Protein AF-A0A3D4YBD1-F1 (afdb_monomer)

Sequence (186 aa):
MKILGLYTHLNSVHVYMCDGENIFCAEKFTFEERSLSTQLPVLLKKIVADHQLNCIALQNGPGAFTSLRVTLAFVQGLCTGWGIPVYVCSHFDLLKTAYHIQNGAIAIQNKAALLPAVTVKDGLLMPPIQLPSKDIDAALIRPNENDTVNLGKVLYEMAVQNQSDWIKALDISPNYCFLPSYKKFK

Mean predicted aligned error: 9.81 Å

Secondary structure (DSSP, 8-state):
--EEEEEEETTEEEEEEE-SS-EEEEEEEE--TT-HHHHHHHHHHHHHTT---SEEEEE--SS-HHHHHHHHHHHHHHHHHHT--EEEE-HHHHHHHHTT--SEEEE---SSSEEEEEEEETTEEPPPEEEEGGG--TTS----TTHHHHHHHHHHHHHHHT--TT-------S------------

Radius of gyration: 16.93 Å; Cα contacts (8 Å, |Δi|>4): 292; chains: 1; bounding box: 48×33×40 Å

pLDDT: mean 72.38, std 18.89, range [21.41, 90.31]

Foldseek 3Di:
DWEWFWEDADQKIWIWIDDLPDTPDIDIDGDDPPCCLVVVVVVCCVVCVPPLHQEYFYECDDHDPVNSVSVVVVRLVVCVVNVHWYWYDYPVLLVCQLVVPQFDKDWDDDPDQWTWMFTHHRSDTDDIDTDGPVVDDPPDDDQDPVSSSSSRVSSVVCVSVVPDPPRPRPPVDPDDDDPDDPDDDD

Structure (mmCIF, N/CA/C/O backbone):
data_AF-A0A3D4YBD1-F1
#
_entry.id   AF-A0A3D4YBD1-F1
#
loop_
_atom_site.group_PDB
_atom_site.id
_atom_site.type_symbol
_atom_site.label_atom_id
_atom_site.label_alt_id
_atom_site.label_comp_id
_atom_site.label_asym_id
_atom_site.label_entity_id
_atom_site.label_seq_id
_atom_site.pdbx_PDB_ins_code
_atom_site.Cartn_x
_atom_site.Cartn_y
_atom_site.Cartn_z
_atom_site.occupancy
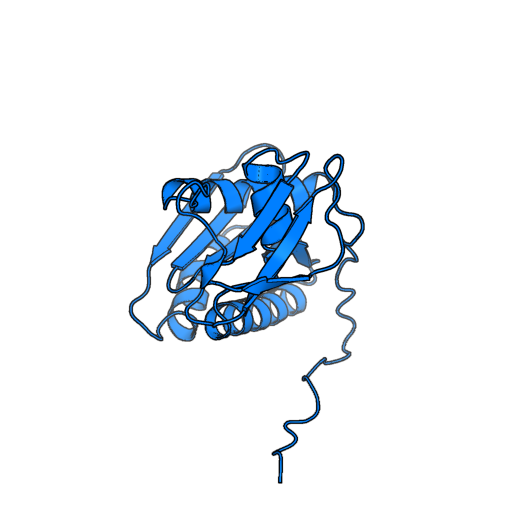_atom_site.B_iso_or_equiv
_atom_site.auth_seq_id
_atom_site.auth_comp_id
_atom_site.auth_asym_id
_atom_site.auth_atom_id
_atom_site.pdbx_PDB_model_num
ATOM 1 N N . MET A 1 1 ? -19.724 2.765 4.741 1.00 77.62 1 MET A N 1
ATOM 2 C CA . MET A 1 1 ? -18.654 1.874 5.248 1.00 77.62 1 MET A CA 1
ATOM 3 C C . MET A 1 1 ? -17.373 2.688 5.345 1.00 77.62 1 MET A C 1
ATOM 5 O O . MET A 1 1 ? -16.892 3.110 4.311 1.00 77.62 1 MET A O 1
ATOM 9 N N . LYS A 1 2 ? -16.825 2.961 6.533 1.00 87.00 2 LYS A N 1
ATOM 10 C CA . LYS A 1 2 ? -15.619 3.789 6.672 1.00 87.00 2 LYS A CA 1
ATOM 11 C C . LYS A 1 2 ? -14.337 2.974 6.529 1.00 87.00 2 LYS A C 1
ATOM 13 O O . LYS A 1 2 ? -14.163 1.992 7.244 1.00 87.00 2 LYS A O 1
ATOM 18 N N . ILE A 1 3 ? -13.429 3.385 5.651 1.00 86.38 3 ILE A N 1
ATOM 19 C CA . ILE A 1 3 ? -12.185 2.650 5.363 1.00 86.38 3 ILE A CA 1
ATOM 20 C C . ILE A 1 3 ? -10.982 3.550 5.602 1.00 86.38 3 ILE A C 1
ATOM 22 O O . ILE A 1 3 ? -11.005 4.712 5.205 1.00 86.38 3 ILE A O 1
ATOM 26 N N . LEU A 1 4 ? -9.929 2.998 6.208 1.00 90.06 4 LEU A N 1
ATOM 27 C CA . LEU A 1 4 ? -8.629 3.651 6.362 1.00 90.06 4 LEU A CA 1
ATOM 28 C C . LEU A 1 4 ? -7.631 3.093 5.341 1.00 90.06 4 LEU A C 1
ATOM 30 O O . LEU A 1 4 ? -7.261 1.927 5.426 1.00 90.06 4 LEU A O 1
ATOM 34 N N . GLY A 1 5 ? -7.163 3.916 4.407 1.00 88.19 5 GLY A N 1
ATOM 35 C CA . GLY A 1 5 ? -6.118 3.560 3.444 1.00 88.19 5 GLY A CA 1
ATOM 36 C C . GLY A 1 5 ? -4.739 4.044 3.889 1.00 88.19 5 GLY A C 1
ATOM 37 O O . GLY A 1 5 ? -4.594 5.207 4.261 1.00 88.19 5 GLY A O 1
ATOM 38 N N . LEU A 1 6 ? -3.723 3.179 3.818 1.00 88.06 6 LEU A N 1
ATOM 39 C CA . LEU A 1 6 ? -2.331 3.491 4.155 1.00 88.06 6 LEU A CA 1
ATOM 40 C C . LEU A 1 6 ? -1.376 3.076 3.037 1.00 88.06 6 LEU A C 1
ATOM 42 O O . LEU A 1 6 ? -1.219 1.897 2.717 1.00 88.06 6 LEU A O 1
ATOM 46 N N . TYR A 1 7 ? -0.656 4.053 2.500 1.00 85.69 7 TYR A N 1
ATOM 47 C CA . TYR A 1 7 ? 0.363 3.840 1.482 1.00 85.69 7 TYR A CA 1
ATOM 48 C C . TYR A 1 7 ? 1.689 4.439 1.950 1.00 85.69 7 TYR A C 1
ATOM 50 O O . TYR A 1 7 ? 1.791 5.639 2.181 1.00 85.69 7 TYR A O 1
ATOM 58 N N . THR A 1 8 ? 2.725 3.613 2.099 1.00 80.88 8 THR A N 1
ATOM 59 C CA . THR A 1 8 ? 4.068 4.085 2.477 1.00 80.88 8 THR A CA 1
ATOM 60 C C . THR A 1 8 ? 5.089 3.912 1.376 1.00 80.88 8 THR A C 1
ATOM 62 O O . THR A 1 8 ? 5.383 2.781 0.991 1.00 80.88 8 THR A O 1
ATOM 65 N N . HIS A 1 9 ? 5.724 4.999 0.959 1.00 75.75 9 HIS A N 1
ATOM 66 C CA . HIS A 1 9 ? 6.789 4.969 -0.034 1.00 75.75 9 HIS A CA 1
ATOM 67 C C . HIS A 1 9 ? 7.991 5.773 0.455 1.00 75.75 9 HIS A C 1
ATOM 69 O O . HIS A 1 9 ? 7.860 6.948 0.797 1.00 75.75 9 HIS A O 1
ATOM 75 N N . LEU A 1 10 ? 9.168 5.140 0.486 1.00 72.94 10 LEU A N 1
ATOM 76 C CA . LEU A 1 10 ? 10.401 5.732 1.016 1.00 72.94 10 LEU A CA 1
ATOM 77 C C . LEU A 1 10 ? 10.179 6.316 2.423 1.00 72.94 10 LEU A C 1
ATOM 79 O O . LEU A 1 10 ? 9.861 5.573 3.354 1.00 72.94 10 LEU A O 1
ATOM 83 N N . ASN A 1 11 ? 10.340 7.627 2.571 1.00 74.50 11 ASN A N 1
ATOM 84 C CA . ASN A 1 11 ? 10.174 8.385 3.803 1.00 74.50 11 ASN A CA 1
ATOM 85 C C . ASN A 1 11 ? 8.794 9.053 3.921 1.00 74.50 11 ASN A C 1
ATOM 87 O O . ASN A 1 11 ? 8.623 9.937 4.752 1.00 74.50 11 ASN A O 1
ATOM 91 N N . SER A 1 12 ? 7.817 8.653 3.111 1.00 78.88 12 SER A N 1
ATOM 92 C CA . SER A 1 12 ? 6.467 9.213 3.142 1.00 78.88 12 SER A CA 1
ATOM 93 C C . SER A 1 12 ? 5.416 8.177 3.529 1.00 78.88 12 SER A C 1
ATOM 95 O O . SER A 1 12 ? 5.521 6.995 3.179 1.00 78.88 12 SER A O 1
ATOM 97 N N . VAL A 1 13 ? 4.389 8.635 4.243 1.00 84.12 13 VAL A N 1
ATOM 98 C CA . VAL A 1 13 ? 3.121 7.926 4.413 1.00 84.12 13 VAL A CA 1
ATOM 99 C C . VAL A 1 13 ? 2.003 8.783 3.854 1.00 84.12 13 VAL A C 1
ATOM 101 O O . VAL A 1 13 ? 1.944 9.990 4.073 1.00 84.12 13 VAL A O 1
ATOM 104 N N . HIS A 1 14 ? 1.111 8.136 3.133 1.00 85.88 14 HIS A N 1
ATOM 105 C CA . HIS A 1 14 ? -0.127 8.709 2.669 1.00 85.88 14 HIS A CA 1
ATOM 106 C C . HIS A 1 14 ? -1.265 7.993 3.388 1.00 85.88 14 HIS A C 1
ATOM 108 O O . HIS A 1 14 ? -1.286 6.759 3.450 1.00 85.88 14 HIS A O 1
ATOM 114 N N . VAL A 1 15 ? -2.182 8.777 3.942 1.00 87.50 15 VAL A N 1
ATOM 115 C CA . VAL A 1 15 ? -3.328 8.303 4.712 1.00 87.50 15 VAL A CA 1
ATOM 116 C C . VAL A 1 15 ? -4.605 8.814 4.073 1.00 87.50 15 VAL A C 1
ATOM 118 O O . VAL A 1 15 ? -4.709 9.997 3.755 1.00 87.50 15 VAL A O 1
ATOM 121 N N . TYR A 1 16 ? -5.579 7.924 3.911 1.00 86.81 16 TYR A N 1
ATOM 122 C CA . TYR A 1 16 ? -6.868 8.241 3.307 1.00 86.81 16 TYR A CA 1
ATOM 123 C C . TYR A 1 16 ? -8.010 7.708 4.157 1.00 86.81 16 TYR A C 1
ATOM 125 O O . TYR A 1 16 ? -7.901 6.624 4.731 1.0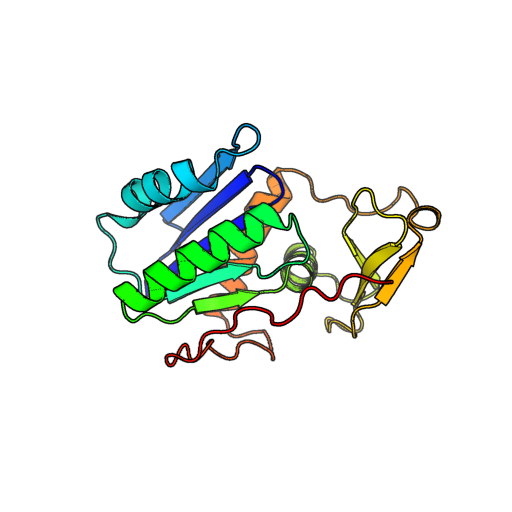0 86.81 16 TYR A O 1
ATOM 133 N N . MET A 1 17 ? -9.124 8.437 4.187 1.00 86.75 17 MET A N 1
ATOM 134 C CA . MET A 1 17 ? -10.392 7.927 4.698 1.00 86.75 17 MET A CA 1
ATOM 135 C C . MET A 1 17 ? -11.546 8.255 3.766 1.00 86.75 17 MET A C 1
ATOM 137 O O . MET A 1 17 ? -11.587 9.304 3.121 1.00 86.75 17 MET A O 1
ATOM 141 N N . CYS A 1 18 ? -12.496 7.335 3.726 1.00 83.38 18 CYS A N 1
ATOM 142 C CA . CYS A 1 18 ? -13.659 7.383 2.855 1.00 83.38 18 CYS A CA 1
ATOM 143 C C . CYS A 1 18 ? -14.810 6.579 3.458 1.00 83.38 18 CYS A C 1
ATOM 145 O O . CYS A 1 18 ? -14.600 5.829 4.413 1.00 83.38 18 CYS A O 1
ATOM 147 N N . ASP A 1 19 ? -16.012 6.734 2.916 1.00 82.06 19 ASP A N 1
ATOM 148 C CA . ASP A 1 19 ? -17.235 6.064 3.376 1.00 82.06 19 ASP A CA 1
ATOM 149 C C . ASP A 1 19 ? -17.800 5.016 2.393 1.00 82.06 19 ASP A C 1
ATOM 151 O O . ASP A 1 19 ? -18.891 4.480 2.627 1.00 82.06 19 ASP A O 1
ATOM 155 N N . GLY A 1 20 ? -17.028 4.661 1.362 1.00 70.25 20 GLY A N 1
ATOM 156 C CA . GLY A 1 20 ? -17.421 3.762 0.272 1.00 70.25 20 GLY A CA 1
ATOM 157 C C . GLY A 1 20 ? -17.756 4.504 -1.024 1.00 70.25 20 GLY A C 1
ATOM 158 O O . GLY A 1 20 ? -17.646 3.924 -2.100 1.00 70.25 20 GLY A O 1
ATOM 159 N N . GLU A 1 21 ? -18.073 5.797 -0.936 1.00 73.06 21 GLU A N 1
ATOM 160 C CA . GLU A 1 21 ? -18.409 6.632 -2.094 1.00 73.06 21 GLU A CA 1
ATOM 161 C C . GLU A 1 21 ? -17.489 7.852 -2.181 1.00 73.06 21 GLU A C 1
ATOM 163 O O . GLU A 1 21 ? -16.964 8.161 -3.250 1.00 73.06 21 GLU A O 1
ATOM 168 N N . ASN A 1 22 ? -17.228 8.505 -1.047 1.00 78.44 22 ASN A N 1
ATOM 169 C CA . ASN A 1 22 ? -16.508 9.770 -0.994 1.00 78.44 22 ASN A CA 1
ATOM 170 C C . ASN A 1 22 ? -15.227 9.652 -0.174 1.00 78.44 22 ASN A C 1
ATOM 172 O O . ASN A 1 22 ? -15.229 9.137 0.944 1.00 78.44 22 ASN A O 1
ATOM 176 N N . ILE A 1 23 ? -14.131 10.193 -0.708 1.00 83.00 23 ILE A N 1
ATOM 177 C CA . ILE A 1 23 ? -12.901 10.423 0.055 1.00 83.00 23 ILE A CA 1
ATOM 178 C C . ILE A 1 23 ? -13.081 11.728 0.823 1.00 83.00 23 ILE A C 1
ATOM 180 O O . ILE A 1 23 ? -13.207 12.789 0.217 1.00 83.00 23 ILE A O 1
ATOM 184 N N . PHE A 1 24 ? -13.080 11.650 2.151 1.00 85.75 24 PHE A N 1
ATOM 185 C CA . PHE A 1 24 ? -13.247 12.817 3.023 1.00 85.75 24 PHE A CA 1
ATOM 186 C C . PHE A 1 24 ? -11.967 13.194 3.781 1.00 85.75 24 PHE A C 1
ATOM 188 O O . PHE A 1 24 ? -11.923 14.234 4.431 1.00 85.75 24 PHE A O 1
ATOM 195 N N . CYS A 1 25 ? -10.911 12.380 3.688 1.00 84.44 25 CYS A N 1
ATOM 196 C CA . CYS A 1 25 ? -9.579 12.714 4.186 1.00 84.44 25 CYS A CA 1
ATOM 197 C C . CYS A 1 25 ? -8.513 12.127 3.255 1.00 84.44 25 CYS A C 1
ATOM 199 O O . CYS A 1 25 ? -8.600 10.957 2.881 1.00 84.44 25 CYS A O 1
ATOM 201 N N . ALA A 1 26 ? -7.519 12.936 2.890 1.00 84.12 26 ALA A N 1
ATOM 202 C CA . ALA A 1 26 ? -6.375 12.546 2.074 1.00 84.12 26 ALA A CA 1
ATOM 203 C C . ALA A 1 26 ? -5.165 13.384 2.497 1.00 84.12 26 ALA A C 1
ATOM 205 O O . ALA A 1 26 ? -5.084 14.568 2.184 1.00 84.12 26 ALA A O 1
ATOM 206 N N . GLU A 1 27 ? -4.241 12.775 3.231 1.00 83.06 27 GLU A N 1
ATOM 207 C CA . GLU A 1 27 ? -3.111 13.467 3.843 1.00 83.06 27 GLU A CA 1
ATOM 208 C C . GLU A 1 27 ? -1.801 12.767 3.471 1.00 83.06 27 GLU A C 1
ATOM 210 O O . GLU A 1 27 ? -1.677 11.543 3.577 1.00 83.06 27 GLU A O 1
ATOM 215 N N . LYS A 1 28 ? -0.803 13.547 3.051 1.00 83.81 28 LYS A N 1
ATOM 216 C CA . LYS A 1 28 ? 0.556 13.070 2.766 1.00 83.81 28 LYS A CA 1
ATOM 217 C C . LYS A 1 28 ? 1.502 13.653 3.798 1.00 83.81 28 LYS A C 1
ATOM 219 O O . LYS A 1 28 ? 1.583 14.866 3.962 1.00 83.81 28 LYS A O 1
ATOM 224 N N . PHE A 1 29 ? 2.284 12.786 4.420 1.00 82.50 29 PHE A N 1
ATOM 225 C CA . PHE A 1 29 ? 3.303 13.179 5.376 1.00 82.50 29 PHE A CA 1
ATOM 226 C C . PHE A 1 29 ? 4.648 12.646 4.924 1.00 82.50 29 PHE A C 1
ATOM 228 O O . PHE A 1 29 ? 4.803 11.451 4.667 1.00 82.50 29 PHE A O 1
ATOM 235 N N . THR A 1 30 ? 5.619 13.545 4.849 1.00 82.00 30 THR A N 1
ATOM 236 C CA . THR A 1 30 ? 7.011 13.217 4.566 1.00 82.00 30 THR A CA 1
ATOM 237 C C . THR A 1 30 ? 7.804 13.366 5.850 1.00 82.00 30 THR A C 1
ATOM 239 O O . THR A 1 30 ? 7.676 14.356 6.566 1.00 82.00 30 THR A O 1
ATOM 242 N N . PHE A 1 31 ? 8.623 12.370 6.139 1.00 75.75 31 PHE A N 1
ATOM 243 C CA . PHE A 1 31 ? 9.413 12.283 7.351 1.00 75.75 31 PHE A CA 1
ATOM 244 C C . PHE A 1 31 ? 10.894 12.474 7.042 1.00 75.75 31 PHE A C 1
ATOM 246 O O . PHE A 1 31 ? 11.396 12.037 6.002 1.00 75.75 31 PHE A O 1
ATOM 253 N N . GLU A 1 32 ? 11.619 13.071 7.983 1.00 73.19 32 GLU A N 1
ATOM 254 C CA . GLU A 1 32 ? 13.074 12.941 8.019 1.00 73.19 32 GLU A CA 1
ATOM 255 C C . GLU A 1 32 ? 13.457 11.476 8.278 1.00 73.19 32 GLU A C 1
ATOM 257 O O . GLU A 1 32 ? 12.666 10.702 8.843 1.00 73.19 32 GLU A O 1
ATOM 262 N N . GLU A 1 33 ? 14.659 11.071 7.850 1.00 62.88 33 GLU A N 1
ATOM 263 C CA . GLU A 1 33 ? 15.102 9.683 7.987 1.00 62.88 33 GLU A CA 1
ATOM 264 C C . GLU A 1 33 ? 14.912 9.178 9.430 1.00 62.88 33 GLU A C 1
ATOM 266 O O . GLU A 1 33 ? 15.424 9.752 10.387 1.00 62.88 33 GLU A O 1
ATOM 271 N N . ARG A 1 34 ? 14.206 8.040 9.558 1.00 62.16 34 ARG A N 1
ATOM 272 C CA . ARG A 1 34 ? 13.971 7.263 10.797 1.00 62.16 34 ARG A CA 1
ATOM 273 C C . ARG A 1 34 ? 12.904 7.771 11.777 1.00 62.16 34 ARG A C 1
ATOM 275 O O . ARG A 1 34 ? 12.902 7.314 12.916 1.00 62.16 34 ARG A O 1
ATOM 282 N N . SER A 1 35 ? 11.951 8.605 11.362 1.00 78.19 35 SER A N 1
ATOM 283 C CA . SER A 1 35 ? 10.862 9.038 12.267 1.00 78.19 35 SER A CA 1
ATOM 284 C C . SER A 1 35 ? 9.489 8.384 12.033 1.00 78.19 35 SER A C 1
ATOM 286 O O . SER A 1 35 ? 8.580 8.584 12.831 1.00 78.19 35 SER A O 1
ATOM 288 N N . LEU A 1 36 ? 9.314 7.524 11.018 1.00 82.62 36 LEU A N 1
ATOM 289 C CA . LEU A 1 36 ? 8.001 6.913 10.735 1.00 82.62 36 LEU A CA 1
ATOM 290 C C . LEU A 1 36 ? 7.407 6.156 11.940 1.00 82.62 36 LEU A C 1
ATOM 292 O O . LEU A 1 36 ? 6.215 6.272 12.201 1.00 82.62 36 LEU A O 1
ATOM 296 N N . SER A 1 37 ? 8.217 5.406 12.693 1.00 84.44 37 SER A N 1
ATOM 297 C CA . SER A 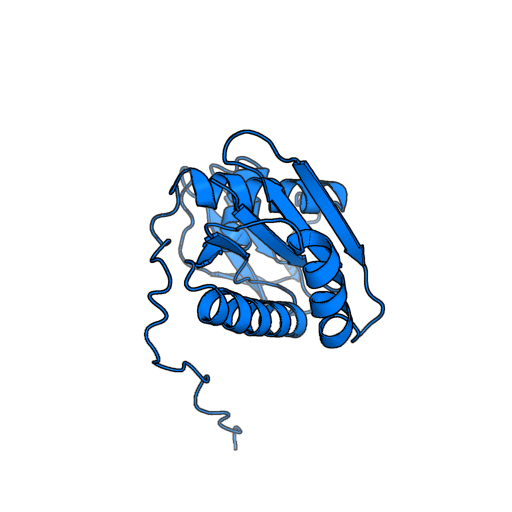1 37 ? 7.740 4.618 13.841 1.00 84.44 37 SER A CA 1
ATOM 298 C C . SER A 1 37 ? 7.213 5.469 14.996 1.00 84.44 37 SER A C 1
ATOM 300 O O . SER A 1 37 ? 6.345 5.009 15.734 1.00 84.44 37 SER A O 1
ATOM 302 N N . THR A 1 38 ? 7.713 6.695 15.157 1.00 85.62 38 THR A N 1
ATOM 303 C CA . THR A 1 38 ? 7.266 7.621 16.206 1.00 85.62 38 THR A CA 1
ATOM 304 C C . THR A 1 38 ? 6.141 8.530 15.724 1.00 85.62 38 THR A C 1
ATOM 306 O O . THR A 1 38 ? 5.265 8.883 16.509 1.00 85.62 38 THR A O 1
ATOM 309 N N . GLN A 1 39 ? 6.126 8.872 14.436 1.00 86.88 39 GLN A N 1
ATOM 310 C CA . GLN A 1 39 ? 5.173 9.819 13.860 1.00 86.88 39 GLN A CA 1
ATOM 311 C C . GLN A 1 39 ? 3.865 9.162 13.405 1.00 86.88 39 GLN A C 1
ATOM 313 O O . GLN A 1 39 ? 2.794 9.740 13.593 1.00 86.88 39 GLN A O 1
ATOM 318 N N . LEU A 1 40 ? 3.920 7.944 12.850 1.00 87.38 40 LEU A N 1
ATOM 319 C CA . LEU A 1 40 ? 2.738 7.234 12.348 1.00 87.38 40 LEU A CA 1
ATOM 320 C C . LEU A 1 40 ? 1.640 7.063 13.418 1.00 87.38 40 LEU A C 1
ATOM 322 O O . LEU A 1 40 ? 0.482 7.346 13.103 1.00 87.38 40 LEU A O 1
ATOM 326 N N . PRO A 1 41 ? 1.948 6.688 14.679 1.00 88.31 41 PRO A N 1
ATOM 327 C CA . PRO A 1 41 ? 0.924 6.578 15.716 1.00 88.31 41 PRO A CA 1
ATOM 328 C C . PRO A 1 41 ? 0.257 7.915 16.060 1.00 88.31 41 PRO A C 1
ATOM 330 O O . PRO A 1 41 ? -0.957 7.963 16.244 1.00 88.31 41 PRO A O 1
ATOM 333 N N . VAL A 1 42 ? 1.033 9.003 16.137 1.00 88.00 42 VAL A N 1
ATOM 334 C CA . VAL A 1 42 ? 0.531 10.348 16.478 1.00 88.00 42 VAL A CA 1
ATOM 335 C C . VAL A 1 42 ? -0.413 10.855 15.392 1.00 88.00 42 VAL A C 1
ATOM 337 O O . VAL A 1 42 ? -1.511 11.336 15.672 1.00 88.00 42 VAL A O 1
ATOM 340 N N . LEU A 1 43 ? 0.012 10.691 14.146 1.00 87.69 43 LEU A N 1
ATOM 341 C CA . LEU A 1 43 ? -0.727 11.056 12.951 1.00 87.69 43 LEU A CA 1
ATOM 342 C C . LEU A 1 43 ? -2.033 10.279 12.847 1.00 87.69 43 LEU A C 1
ATOM 344 O O . LEU A 1 43 ? -3.095 10.883 12.709 1.00 87.69 43 LEU A O 1
ATOM 348 N N . LEU A 1 44 ? -1.980 8.951 12.976 1.00 89.12 44 LEU A N 1
ATOM 349 C CA . LEU A 1 44 ? -3.188 8.144 12.876 1.00 89.12 44 LEU A CA 1
ATOM 350 C C . LEU A 1 44 ? -4.137 8.406 14.030 1.00 89.12 44 LEU A C 1
ATOM 352 O O . LEU A 1 44 ? -5.326 8.537 13.779 1.00 89.12 44 LEU A O 1
ATOM 356 N N . LYS A 1 45 ? -3.638 8.622 15.251 1.00 88.81 45 LYS A N 1
ATOM 357 C CA . LYS A 1 45 ? -4.484 9.044 16.371 1.00 88.81 45 LYS A CA 1
ATOM 358 C C . LYS A 1 45 ? -5.249 10.334 16.061 1.00 88.81 45 LYS A C 1
ATOM 360 O O . LYS A 1 45 ? -6.423 10.409 16.392 1.00 88.81 45 LYS A O 1
ATOM 365 N N . LYS A 1 46 ? -4.612 11.325 15.424 1.00 87.38 46 LYS A N 1
ATOM 366 C CA . LYS A 1 46 ? -5.267 12.586 15.035 1.00 87.38 46 LYS A CA 1
ATOM 367 C C . LYS A 1 46 ? -6.327 12.376 13.951 1.00 87.38 46 LYS A C 1
ATOM 369 O O . LYS A 1 46 ? -7.380 12.994 14.014 1.00 87.38 46 LYS A O 1
ATOM 374 N N . ILE A 1 47 ? -6.037 11.531 12.965 1.00 86.94 47 ILE A N 1
ATOM 375 C CA . ILE A 1 47 ? -6.905 11.324 11.801 1.00 86.94 47 ILE A CA 1
ATOM 376 C C . ILE A 1 47 ? -8.115 10.446 12.150 1.00 86.94 47 ILE A C 1
ATOM 378 O O . ILE A 1 47 ? -9.220 10.728 11.706 1.00 86.94 47 ILE A O 1
ATOM 382 N N . VAL A 1 48 ? -7.933 9.397 12.956 1.00 87.50 48 VAL A N 1
ATOM 383 C CA . VAL A 1 48 ? -8.977 8.382 13.198 1.00 87.50 48 VAL A CA 1
ATOM 384 C C . VAL A 1 48 ? -9.842 8.646 14.434 1.00 87.50 48 VAL A C 1
ATOM 386 O O . VAL A 1 48 ? -10.787 7.894 14.654 1.00 87.50 48 VAL A O 1
ATOM 389 N N . ALA A 1 49 ? -9.529 9.667 15.245 1.00 79.75 49 ALA A N 1
ATOM 390 C CA . ALA A 1 49 ? -10.091 9.861 16.592 1.00 79.75 49 ALA A CA 1
ATOM 391 C C . ALA A 1 49 ? -11.626 9.767 16.655 1.00 79.75 49 ALA A C 1
ATOM 393 O O . ALA A 1 49 ? -12.161 9.152 17.573 1.00 79.75 49 ALA A O 1
ATOM 394 N N . ASP A 1 50 ? -12.309 10.312 15.647 1.00 81.75 50 ASP A N 1
ATOM 395 C CA . ASP A 1 50 ? -13.768 10.450 15.620 1.00 81.75 50 ASP A CA 1
ATOM 396 C C . ASP A 1 50 ? -14.431 9.519 14.588 1.00 81.75 50 ASP A C 1
ATOM 398 O O . ASP A 1 50 ? -15.538 9.766 14.089 1.00 81.75 50 ASP A O 1
ATOM 402 N N . HIS A 1 51 ? -13.740 8.447 14.191 1.00 85.38 51 HIS A N 1
ATOM 403 C CA . HIS A 1 51 ? -14.183 7.576 13.109 1.00 85.38 51 HIS A CA 1
ATOM 404 C C . HIS A 1 51 ? -14.205 6.102 13.507 1.00 85.38 51 HIS A C 1
ATOM 406 O O . HIS A 1 51 ? -13.180 5.476 13.755 1.00 85.38 51 HIS A O 1
ATOM 412 N N . GLN A 1 52 ? -15.402 5.516 13.471 1.00 89.00 52 GLN A N 1
ATOM 413 C CA . GLN A 1 52 ? -15.577 4.070 13.535 1.00 89.00 52 GLN A CA 1
ATOM 414 C C . GLN A 1 52 ? -15.259 3.461 12.166 1.00 89.00 52 GLN A C 1
ATOM 416 O O . GLN A 1 52 ? -16.053 3.572 11.231 1.00 89.00 52 GLN A O 1
ATOM 421 N N . LEU A 1 53 ? -14.075 2.867 12.045 1.00 90.19 53 LEU A N 1
ATOM 422 C CA . LEU A 1 53 ? -13.597 2.230 10.821 1.00 90.19 53 LEU A CA 1
ATOM 423 C C . LEU A 1 53 ? -14.166 0.812 10.688 1.00 90.19 53 LEU A C 1
ATOM 425 O O . LEU A 1 53 ? -14.379 0.119 11.677 1.00 90.19 53 LEU A O 1
ATOM 429 N N . ASN A 1 54 ? -14.401 0.380 9.453 1.00 88.06 54 ASN A N 1
ATOM 430 C CA . ASN A 1 54 ? -14.873 -0.957 9.105 1.00 88.06 54 ASN A CA 1
ATOM 431 C C . ASN A 1 54 ? -13.751 -1.854 8.582 1.00 88.06 54 ASN A C 1
ATOM 433 O O . ASN A 1 54 ? -13.860 -3.067 8.706 1.00 88.06 54 ASN A O 1
ATOM 437 N N . CYS A 1 55 ? -12.703 -1.286 7.982 1.00 85.88 55 CYS A N 1
ATOM 438 C CA . CYS A 1 55 ? -11.534 -2.024 7.510 1.00 85.88 55 CYS A CA 1
ATOM 439 C C . CYS A 1 55 ? -10.330 -1.099 7.286 1.00 85.88 55 CYS A C 1
ATOM 441 O O . CYS A 1 55 ? -10.455 0.132 7.274 1.00 85.88 55 CYS A O 1
ATOM 443 N N . ILE A 1 56 ? -9.161 -1.710 7.097 1.00 87.88 56 ILE A N 1
ATOM 444 C CA . ILE A 1 56 ? -7.913 -1.028 6.737 1.00 87.88 56 ILE A CA 1
ATOM 445 C C . ILE A 1 56 ? -7.444 -1.553 5.378 1.00 87.88 56 ILE A C 1
ATOM 447 O O . ILE A 1 56 ? -7.413 -2.760 5.175 1.00 87.88 56 ILE A O 1
ATOM 451 N N . ALA A 1 57 ? -7.045 -0.671 4.467 1.00 86.50 57 ALA A N 1
ATOM 452 C CA . ALA A 1 57 ? -6.408 -1.009 3.199 1.00 86.50 57 ALA A CA 1
ATOM 453 C C . ALA A 1 57 ? -4.925 -0.604 3.240 1.00 86.50 57 ALA A C 1
ATOM 455 O O . ALA A 1 57 ? -4.605 0.522 3.620 1.00 86.50 57 ALA A O 1
ATOM 456 N N . LEU A 1 58 ? -4.006 -1.497 2.868 1.00 86.50 58 LEU A N 1
ATOM 457 C CA . LEU A 1 58 ? -2.560 -1.251 2.932 1.00 86.50 58 LEU A CA 1
ATOM 458 C C . LEU A 1 58 ? -1.803 -1.889 1.761 1.00 86.50 58 LEU A C 1
ATOM 460 O O . LEU A 1 58 ? -2.119 -2.992 1.336 1.00 86.50 58 LEU A O 1
ATOM 464 N N . GLN A 1 59 ? -0.732 -1.248 1.286 1.00 84.06 59 GLN A N 1
ATOM 465 C CA . GLN A 1 59 ? 0.205 -1.919 0.380 1.00 84.06 59 GLN A CA 1
ATOM 466 C C . GLN A 1 59 ? 1.224 -2.826 1.098 1.00 84.06 59 GLN A C 1
ATOM 468 O O . GLN A 1 59 ? 1.838 -2.415 2.082 1.00 84.06 59 GLN A O 1
ATOM 473 N N . ASN A 1 60 ? 1.483 -4.029 0.573 1.00 83.50 60 ASN A N 1
ATOM 474 C CA . ASN A 1 60 ? 2.455 -4.989 1.126 1.00 83.50 60 ASN A CA 1
ATOM 475 C C . ASN A 1 60 ? 3.809 -5.034 0.379 1.00 83.50 60 ASN A C 1
ATOM 477 O O . ASN A 1 60 ? 4.673 -5.849 0.707 1.00 83.50 60 ASN A O 1
ATOM 481 N N . GLY A 1 61 ? 4.025 -4.121 -0.573 1.00 80.56 61 GLY A N 1
ATOM 482 C CA . GLY A 1 61 ? 5.270 -3.973 -1.332 1.00 80.56 61 GLY A CA 1
ATOM 483 C C . GLY A 1 61 ? 5.211 -4.561 -2.749 1.00 80.56 61 GLY A C 1
ATOM 484 O O . GLY A 1 61 ? 4.140 -4.957 -3.204 1.00 80.56 61 GLY A O 1
ATOM 485 N N . PRO A 1 62 ? 6.342 -4.602 -3.480 1.00 76.69 62 PRO A N 1
ATOM 486 C CA . PRO A 1 62 ? 7.692 -4.203 -3.057 1.00 76.69 62 PRO A CA 1
ATOM 487 C C . PRO A 1 62 ? 7.838 -2.699 -2.766 1.00 76.69 62 PRO A C 1
ATOM 489 O O . PRO A 1 62 ? 7.089 -1.881 -3.284 1.00 76.69 62 PRO A O 1
ATOM 492 N N . GLY A 1 63 ? 8.799 -2.326 -1.916 1.00 77.19 63 GLY A N 1
ATOM 493 C CA . GLY A 1 63 ? 9.015 -0.936 -1.500 1.00 77.19 63 GLY A CA 1
ATOM 494 C C . GLY A 1 63 ? 10.079 -0.794 -0.408 1.00 77.19 63 GLY A C 1
ATOM 495 O O . GLY A 1 63 ? 10.877 -1.704 -0.175 1.00 77.19 63 GLY A O 1
ATOM 496 N N . ALA A 1 64 ? 10.097 0.355 0.275 1.00 76.94 64 ALA A N 1
ATOM 497 C CA . ALA A 1 64 ? 11.062 0.630 1.339 1.00 76.94 64 ALA A CA 1
ATOM 498 C C . ALA A 1 64 ? 10.868 -0.332 2.525 1.00 76.94 64 ALA A C 1
ATOM 500 O O . ALA A 1 64 ? 9.864 -0.275 3.234 1.00 76.94 64 ALA A O 1
ATOM 501 N N . PHE A 1 65 ? 11.853 -1.207 2.741 1.00 79.50 65 PHE A N 1
ATOM 502 C CA . PHE A 1 65 ? 11.765 -2.342 3.664 1.00 79.50 65 PHE A CA 1
ATOM 503 C C . PHE A 1 65 ? 11.392 -1.952 5.098 1.00 79.50 65 PHE A C 1
ATOM 505 O O . PHE A 1 65 ? 10.511 -2.562 5.702 1.00 79.50 65 PHE A O 1
ATOM 512 N N . THR A 1 66 ? 12.041 -0.918 5.637 1.00 82.44 66 THR A N 1
ATOM 513 C CA . THR A 1 66 ? 11.770 -0.435 6.996 1.00 82.44 66 THR A CA 1
ATOM 514 C C . THR A 1 66 ? 10.360 0.136 7.105 1.00 82.44 66 THR A C 1
ATOM 516 O O . THR A 1 66 ? 9.633 -0.221 8.028 1.00 82.44 66 THR A O 1
ATOM 519 N N . SER A 1 67 ? 9.947 0.970 6.146 1.00 82.44 67 SER A N 1
ATOM 520 C CA . SER A 1 67 ? 8.642 1.635 6.172 1.00 82.44 67 SER A CA 1
ATOM 521 C C . SER A 1 67 ? 7.490 0.639 6.064 1.00 82.44 67 SER A C 1
ATOM 523 O O . SER A 1 67 ? 6.551 0.709 6.851 1.00 82.44 67 SER A O 1
ATOM 525 N N . LEU A 1 68 ? 7.608 -0.352 5.172 1.00 83.75 68 LEU A N 1
ATOM 526 C CA . LEU A 1 68 ? 6.623 -1.428 5.046 1.00 83.75 68 LEU A CA 1
ATOM 527 C C . LEU A 1 68 ? 6.472 -2.213 6.353 1.00 83.75 68 LEU A C 1
ATOM 529 O O . LEU A 1 68 ? 5.354 -2.460 6.788 1.00 83.75 68 LEU A O 1
ATOM 533 N N . ARG A 1 69 ? 7.583 -2.567 7.013 1.00 85.38 69 ARG A N 1
ATOM 534 C CA . ARG A 1 69 ? 7.545 -3.304 8.286 1.00 85.38 69 ARG A CA 1
ATOM 535 C C . ARG A 1 69 ? 6.901 -2.506 9.410 1.00 85.38 69 ARG A C 1
ATOM 537 O O . ARG A 1 69 ? 6.093 -3.061 10.146 1.00 85.38 69 ARG A O 1
ATOM 544 N N . VAL A 1 70 ? 7.259 -1.229 9.540 1.00 87.38 70 VAL A N 1
ATOM 545 C CA . VAL A 1 70 ? 6.686 -0.345 10.563 1.00 87.38 70 VAL A CA 1
ATOM 546 C C . VAL A 1 70 ? 5.177 -0.224 10.368 1.00 87.38 70 VAL A C 1
ATOM 548 O O . VAL A 1 70 ? 4.426 -0.434 11.318 1.00 87.38 70 VAL A O 1
ATOM 551 N N . THR A 1 71 ? 4.721 0.043 9.144 1.00 87.75 71 THR A N 1
ATOM 552 C CA . THR A 1 71 ? 3.291 0.218 8.871 1.00 87.75 71 THR A CA 1
ATOM 553 C C . THR A 1 71 ? 2.515 -1.088 8.996 1.00 87.75 71 THR A C 1
ATOM 555 O O . THR A 1 71 ? 1.452 -1.084 9.605 1.00 87.75 71 THR A O 1
ATOM 558 N N . LEU A 1 72 ? 3.045 -2.214 8.507 1.00 88.50 72 LEU A N 1
ATOM 559 C CA . LEU A 1 72 ? 2.414 -3.529 8.678 1.00 88.50 72 LEU A CA 1
ATOM 560 C C . LEU A 1 72 ? 2.250 -3.894 10.156 1.00 88.50 72 LEU A C 1
ATOM 562 O O . LEU A 1 72 ? 1.161 -4.283 10.566 1.00 88.50 72 LEU A O 1
ATOM 566 N N . ALA A 1 73 ? 3.303 -3.728 10.964 1.00 89.44 73 ALA A N 1
ATOM 567 C CA . ALA A 1 73 ? 3.242 -4.007 12.397 1.00 89.44 73 ALA A CA 1
ATOM 568 C C . ALA A 1 73 ? 2.232 -3.095 13.112 1.00 89.44 73 ALA A C 1
ATOM 570 O O . ALA A 1 73 ? 1.484 -3.549 13.977 1.00 89.44 73 ALA A O 1
ATOM 571 N N . PHE A 1 74 ? 2.177 -1.818 12.726 1.00 90.25 74 PHE A N 1
ATOM 572 C CA . PHE A 1 74 ? 1.217 -0.873 13.284 1.00 90.25 74 PHE A CA 1
ATOM 573 C C . PHE A 1 74 ? -0.230 -1.234 12.919 1.00 90.25 74 PHE A C 1
ATOM 575 O O . PHE A 1 74 ? -1.089 -1.301 13.796 1.00 90.25 74 PHE A O 1
ATOM 582 N N . VAL A 1 75 ? -0.491 -1.533 11.642 1.00 90.31 75 VAL A N 1
ATOM 583 C CA . VAL A 1 75 ? -1.810 -1.961 11.150 1.00 90.31 75 VAL A CA 1
ATOM 584 C C . VAL A 1 75 ? -2.253 -3.257 11.806 1.00 90.31 75 VAL A C 1
ATOM 586 O O . VAL A 1 75 ? -3.410 -3.349 12.197 1.00 90.31 75 VAL A O 1
ATOM 589 N N . GLN A 1 76 ? -1.342 -4.214 11.992 1.00 88.88 76 GLN A N 1
ATOM 590 C CA . GLN A 1 76 ? -1.632 -5.447 12.716 1.00 88.88 76 GLN A CA 1
ATOM 591 C C . GLN A 1 76 ? -2.111 -5.159 14.147 1.00 88.88 76 GLN A C 1
ATOM 593 O O . GLN A 1 76 ? -3.083 -5.757 14.608 1.00 88.88 76 GLN A O 1
ATOM 598 N N . GLY A 1 77 ? -1.468 -4.221 14.848 1.00 89.06 77 GLY A N 1
ATOM 599 C CA . GLY A 1 77 ? -1.922 -3.781 16.167 1.00 89.06 77 GLY A CA 1
ATOM 600 C C . GLY A 1 77 ? -3.317 -3.151 16.124 1.00 89.06 77 GLY A C 1
ATOM 601 O O . GLY A 1 77 ? -4.182 -3.526 16.915 1.00 89.06 77 GLY A O 1
ATOM 602 N N . LEU A 1 78 ? -3.556 -2.242 15.173 1.00 89.50 78 LEU A N 1
ATOM 603 C CA . LEU A 1 78 ? -4.846 -1.563 15.009 1.00 89.50 78 LEU A CA 1
ATOM 604 C C . LEU A 1 78 ? -5.988 -2.531 14.694 1.00 89.50 78 LEU A C 1
ATOM 606 O O . LEU A 1 78 ? -7.019 -2.498 15.358 1.00 89.50 78 LEU A O 1
ATOM 610 N N . CYS A 1 79 ? -5.815 -3.399 13.699 1.00 87.88 79 CYS A N 1
ATOM 611 C CA . CYS A 1 79 ? -6.867 -4.311 13.268 1.00 87.88 79 CYS A CA 1
ATOM 612 C C . CYS A 1 79 ? -7.207 -5.337 14.353 1.00 87.88 79 CYS A C 1
ATOM 614 O O . CYS A 1 79 ? -8.379 -5.642 14.553 1.00 87.88 79 CYS A O 1
ATOM 616 N N . THR A 1 80 ? -6.202 -5.799 15.107 1.00 86.44 80 THR A N 1
ATOM 617 C CA . THR A 1 80 ? -6.402 -6.674 16.271 1.00 86.44 80 THR A CA 1
ATOM 618 C C . THR A 1 80 ? -7.180 -5.947 17.364 1.00 86.44 80 THR A C 1
ATOM 620 O O . THR A 1 80 ? -8.140 -6.491 17.898 1.00 86.44 80 THR A O 1
ATOM 623 N N . GLY A 1 81 ? -6.797 -4.705 17.683 1.00 89.44 81 GLY A N 1
ATOM 624 C CA . GLY A 1 81 ? -7.458 -3.911 18.719 1.00 89.44 81 GLY A CA 1
ATOM 625 C C . GLY A 1 81 ? -8.888 -3.493 18.366 1.00 89.44 81 GLY A C 1
ATOM 626 O O . GLY A 1 81 ? -9.731 -3.399 19.253 1.00 89.44 81 GLY A O 1
ATOM 627 N N . TRP A 1 82 ? -9.173 -3.253 17.086 1.00 89.25 82 TRP A N 1
ATOM 628 C CA . TRP A 1 82 ? -10.494 -2.834 16.608 1.00 89.25 82 TRP A CA 1
ATOM 629 C C . TRP A 1 82 ? -11.385 -3.983 16.130 1.00 89.25 82 TRP A C 1
ATOM 631 O O . TRP A 1 82 ? -12.576 -3.768 15.928 1.00 89.25 82 TRP A O 1
ATOM 641 N N . GLY A 1 83 ? -10.839 -5.186 15.941 1.00 87.44 83 GLY A N 1
ATOM 642 C CA . GLY A 1 83 ? -11.585 -6.326 15.408 1.00 87.44 83 GLY A CA 1
ATOM 643 C C . GLY A 1 83 ? -12.068 -6.112 13.971 1.00 87.44 83 GLY A C 1
ATOM 644 O O . GLY A 1 83 ? -13.168 -6.540 13.628 1.00 87.44 83 GLY A O 1
ATOM 645 N N . ILE A 1 84 ? -11.277 -5.422 13.140 1.00 85.25 84 ILE A N 1
ATOM 646 C CA . ILE A 1 84 ? -11.634 -5.102 11.749 1.00 85.25 84 ILE A CA 1
ATOM 647 C C . ILE A 1 84 ? -10.674 -5.758 10.751 1.00 85.25 84 ILE A C 1
ATOM 649 O O . ILE A 1 84 ? -9.491 -5.901 11.056 1.00 85.25 84 ILE A O 1
ATOM 653 N N . PRO A 1 85 ? -11.136 -6.143 9.550 1.00 85.88 85 PRO A N 1
ATOM 654 C CA . PRO A 1 85 ? -10.286 -6.770 8.545 1.00 85.88 85 PRO A CA 1
ATOM 655 C C . PRO A 1 85 ? -9.252 -5.808 7.948 1.00 85.88 85 PRO A C 1
ATOM 657 O O . PRO A 1 85 ? -9.450 -4.589 7.879 1.00 85.88 85 PRO A O 1
ATOM 660 N N . VAL A 1 86 ? -8.164 -6.400 7.448 1.00 83.81 86 VAL A N 1
ATOM 661 C CA . VAL A 1 86 ? -7.133 -5.720 6.658 1.00 83.81 86 VAL A CA 1
ATOM 662 C C . VAL A 1 86 ? -7.132 -6.276 5.241 1.00 83.81 86 VAL A C 1
ATOM 664 O O . VAL A 1 86 ? -7.000 -7.483 5.031 1.00 83.81 86 VAL A O 1
ATOM 667 N N . TYR A 1 87 ? -7.227 -5.370 4.279 1.00 83.31 87 TYR A N 1
ATOM 668 C CA . TYR A 1 87 ? -7.093 -5.624 2.858 1.00 83.31 87 TYR A CA 1
ATOM 669 C C . TYR A 1 87 ? -5.715 -5.172 2.402 1.00 83.31 87 TYR A C 1
ATOM 671 O O . TYR A 1 87 ? -5.282 -4.053 2.682 1.00 83.31 87 TYR A O 1
ATOM 679 N N . VAL A 1 88 ? -5.006 -6.061 1.720 1.00 80.56 88 VAL A N 1
ATOM 680 C CA . VAL A 1 88 ? -3.654 -5.795 1.239 1.00 80.56 88 VAL A CA 1
ATOM 681 C C . VAL A 1 88 ? -3.646 -5.695 -0.280 1.00 80.56 88 VAL A C 1
ATOM 683 O O . VAL A 1 88 ? -4.340 -6.463 -0.939 1.00 80.56 88 VAL A O 1
ATOM 686 N N . CYS A 1 89 ? -2.868 -4.753 -0.821 1.00 77.81 89 CYS A N 1
ATOM 687 C CA . CYS A 1 89 ? -2.578 -4.639 -2.250 1.00 77.81 89 CYS A CA 1
ATOM 688 C C . CYS A 1 89 ? -1.044 -4.678 -2.517 1.00 77.81 89 CYS A C 1
ATOM 690 O O . CYS A 1 89 ? -0.247 -4.327 -1.646 1.00 77.81 89 CYS A O 1
ATOM 692 N N . SER A 1 90 ? -0.592 -5.130 -3.684 1.00 83.81 90 SER A N 1
ATOM 693 C CA . SER A 1 90 ? 0.814 -5.168 -4.047 1.00 83.81 90 SER A CA 1
ATOM 694 C C . SER A 1 90 ? 1.106 -3.839 -4.710 1.00 83.81 90 SER A C 1
ATOM 696 O O . SER A 1 90 ? 0.244 -3.244 -5.360 1.00 83.81 90 SER A O 1
ATOM 698 N N . HIS A 1 91 ? 2.323 -3.346 -4.549 1.00 80.75 91 HIS A N 1
ATOM 699 C CA . HIS A 1 91 ? 2.726 -2.096 -5.171 1.00 80.75 91 HIS A CA 1
ATOM 700 C C . HIS A 1 91 ? 2.628 -2.184 -6.705 1.00 80.75 91 HIS A C 1
ATOM 702 O O . HIS A 1 91 ? 2.301 -1.206 -7.370 1.00 80.75 91 HIS A O 1
ATOM 708 N N . PHE A 1 92 ? 2.817 -3.379 -7.272 1.00 82.88 92 PHE A N 1
ATOM 709 C CA . PHE A 1 92 ? 2.609 -3.621 -8.695 1.00 82.88 92 PHE A CA 1
ATOM 710 C C . PHE A 1 92 ? 1.148 -3.539 -9.119 1.00 82.88 92 PHE A C 1
ATOM 712 O O . PHE A 1 92 ? 0.874 -2.948 -10.159 1.00 82.88 92 PHE A O 1
ATOM 719 N N . ASP A 1 93 ? 0.217 -4.091 -8.337 1.00 82.19 93 ASP A N 1
ATOM 720 C CA . ASP A 1 93 ? -1.206 -3.969 -8.655 1.00 82.19 93 ASP A CA 1
ATOM 721 C C . ASP A 1 93 ? -1.647 -2.508 -8.612 1.00 82.19 93 ASP A C 1
ATOM 723 O O . ASP A 1 93 ? -2.389 -2.070 -9.487 1.00 82.19 93 ASP A O 1
ATOM 727 N N . LEU A 1 94 ? -1.130 -1.736 -7.650 1.00 78.19 94 LEU A N 1
ATOM 728 C CA . LEU A 1 94 ? -1.390 -0.300 -7.589 1.00 78.19 94 LEU A CA 1
ATOM 729 C C . LEU A 1 94 ? -0.927 0.414 -8.844 1.00 78.19 94 LEU A C 1
ATOM 731 O O . LEU A 1 94 ? -1.700 1.158 -9.434 1.00 78.19 94 LEU A O 1
ATOM 735 N N . LEU A 1 95 ? 0.319 0.187 -9.262 1.00 78.88 95 LEU A N 1
ATOM 736 C CA . LEU A 1 95 ? 0.862 0.813 -10.465 1.00 78.88 95 LEU A CA 1
ATOM 737 C C . LEU A 1 95 ? 0.095 0.367 -11.711 1.00 78.88 95 LEU A C 1
ATOM 739 O O . LEU A 1 95 ? -0.278 1.195 -12.534 1.00 78.88 95 LEU A O 1
ATOM 743 N N . LYS A 1 96 ? -0.201 -0.928 -11.833 1.00 82.94 96 LYS A N 1
ATOM 744 C CA . LYS A 1 96 ? -0.992 -1.459 -12.941 1.00 82.94 96 LYS A CA 1
ATOM 745 C C . LYS A 1 96 ? -2.340 -0.749 -13.043 1.00 82.94 96 LYS A C 1
ATOM 747 O O . LYS A 1 96 ? -2.701 -0.296 -14.124 1.00 82.94 96 LYS A O 1
ATOM 752 N N . THR A 1 97 ? -3.061 -0.640 -11.930 1.00 80.38 97 THR A N 1
ATOM 753 C CA . THR A 1 97 ? -4.398 -0.043 -11.896 1.00 80.38 97 THR A CA 1
ATOM 754 C C . THR A 1 97 ? -4.343 1.472 -12.089 1.00 80.38 97 THR A C 1
ATOM 756 O O . THR A 1 97 ? -5.075 1.992 -12.923 1.00 80.38 97 THR A O 1
ATOM 759 N N . ALA A 1 98 ? -3.432 2.176 -11.409 1.00 76.88 98 ALA A N 1
ATOM 760 C CA . ALA A 1 98 ? -3.294 3.632 -11.506 1.00 76.88 98 ALA A CA 1
ATOM 761 C C . ALA A 1 98 ? -2.920 4.118 -12.909 1.00 76.88 98 ALA A C 1
ATOM 763 O O . ALA A 1 98 ? -3.345 5.193 -13.319 1.00 76.88 98 ALA A O 1
ATOM 764 N N . TYR A 1 99 ? -2.135 3.327 -13.641 1.00 76.88 99 TYR A N 1
ATOM 765 C CA . TYR A 1 99 ? -1.711 3.647 -15.004 1.00 76.88 99 TYR A CA 1
ATOM 766 C C . TYR A 1 99 ? -2.474 2.865 -16.076 1.00 76.88 99 TYR A C 1
ATOM 768 O O . TYR A 1 99 ? -2.098 2.917 -17.245 1.00 76.88 99 TYR A O 1
ATOM 776 N N . HIS A 1 100 ? -3.523 2.126 -15.697 1.00 79.56 100 HIS A N 1
ATOM 777 C CA . HIS A 1 100 ? -4.325 1.291 -16.597 1.00 79.56 100 HIS A CA 1
ATOM 778 C C . HIS A 1 100 ? -3.482 0.391 -17.521 1.00 79.56 100 HIS A C 1
ATOM 780 O O . HIS A 1 100 ? -3.787 0.214 -18.703 1.00 79.56 100 HIS A O 1
ATOM 786 N N . ILE A 1 101 ? -2.404 -0.186 -16.986 1.00 77.06 101 ILE A N 1
ATOM 787 C CA . ILE A 1 101 ? -1.456 -0.996 -17.754 1.00 77.06 101 ILE A CA 1
ATOM 788 C C . ILE A 1 101 ? -2.132 -2.314 -18.130 1.00 77.06 101 ILE A C 1
ATOM 790 O O . ILE A 1 101 ? -2.442 -3.132 -17.267 1.00 77.06 101 ILE A O 1
ATOM 794 N N . GLN A 1 102 ? -2.333 -2.527 -19.430 1.00 79.38 102 GLN A N 1
ATOM 795 C CA . GLN A 1 102 ? -2.888 -3.772 -19.970 1.00 79.38 102 GLN A CA 1
ATOM 796 C C . GLN A 1 102 ? -1.792 -4.748 -20.396 1.00 79.38 102 GLN A C 1
ATOM 798 O O . GLN A 1 102 ? -1.915 -5.946 -20.180 1.00 79.38 102 GLN A O 1
ATOM 803 N N . ASN A 1 103 ? -0.701 -4.244 -20.971 1.00 80.88 103 ASN A N 1
ATOM 804 C CA . ASN A 1 103 ? 0.412 -5.051 -21.455 1.00 80.88 103 ASN A CA 1
ATOM 805 C C . ASN A 1 103 ? 1.735 -4.314 -21.213 1.00 80.88 103 ASN A C 1
ATOM 807 O O . ASN A 1 103 ? 1.795 -3.097 -21.384 1.00 80.88 103 ASN A O 1
ATOM 811 N N . GLY A 1 104 ? 2.791 -5.035 -20.828 1.00 82.75 104 GLY A N 1
ATOM 812 C CA . GLY A 1 104 ? 4.129 -4.463 -20.637 1.00 82.75 104 GLY A CA 1
ATOM 813 C C . GLY A 1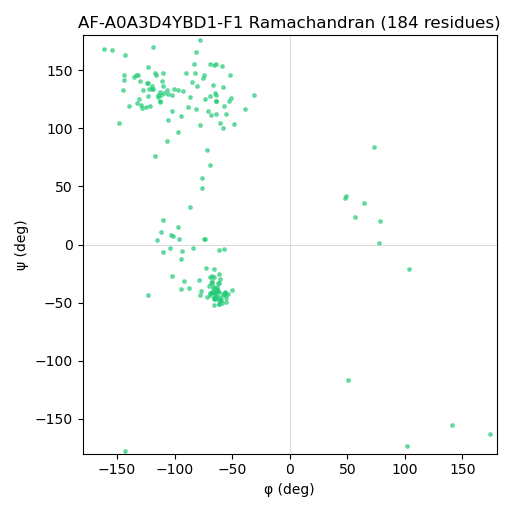 104 ? 4.864 -5.038 -19.430 1.00 82.75 104 GLY A C 1
ATOM 814 O O . GLY A 1 104 ? 4.582 -6.149 -18.993 1.0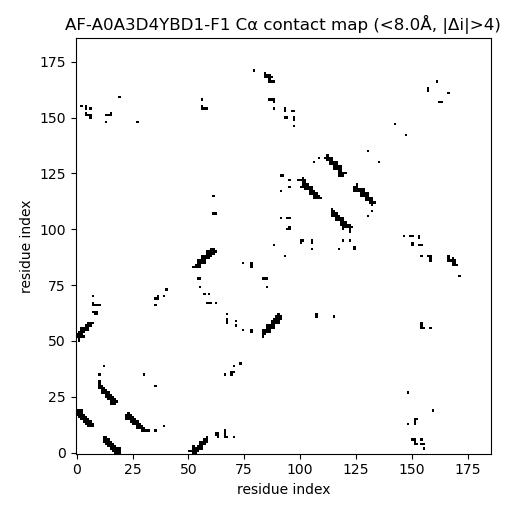0 82.75 104 GLY A O 1
ATOM 815 N N . ALA A 1 105 ? 5.813 -4.283 -18.878 1.00 80.81 105 ALA A N 1
ATOM 816 C CA . ALA A 1 105 ? 6.509 -4.642 -17.647 1.00 80.81 105 ALA A CA 1
ATOM 817 C C . ALA A 1 105 ? 6.507 -3.467 -16.666 1.00 80.81 105 ALA A C 1
ATOM 819 O O . ALA A 1 105 ? 6.685 -2.317 -17.060 1.00 80.81 105 ALA A O 1
ATOM 820 N N . ILE A 1 106 ? 6.327 -3.773 -15.384 1.00 80.81 106 ILE A N 1
ATOM 821 C CA . ILE A 1 106 ? 6.438 -2.823 -14.281 1.00 80.81 106 ILE A CA 1
ATOM 822 C C . ILE A 1 106 ? 7.657 -3.232 -13.470 1.00 80.81 106 ILE A C 1
ATOM 824 O O . ILE A 1 106 ? 7.727 -4.364 -13.000 1.00 80.81 106 ILE A O 1
ATOM 828 N N . ALA A 1 107 ? 8.606 -2.321 -13.283 1.00 79.50 107 ALA A N 1
ATOM 829 C CA . ALA A 1 107 ? 9.797 -2.549 -12.475 1.00 79.50 107 ALA A CA 1
ATOM 830 C C . ALA A 1 107 ? 9.894 -1.488 -11.382 1.00 79.50 107 ALA A C 1
ATOM 832 O O . ALA A 1 107 ? 9.648 -0.310 -11.638 1.00 79.50 107 ALA A O 1
ATOM 833 N N . ILE A 1 108 ? 10.277 -1.891 -10.169 1.00 74.50 108 ILE A N 1
ATOM 834 C CA . ILE A 1 108 ? 10.512 -0.934 -9.085 1.00 74.50 108 ILE A CA 1
ATOM 835 C C . ILE A 1 108 ? 11.987 -0.594 -9.042 1.00 74.50 108 ILE A C 1
ATOM 837 O O . ILE A 1 108 ? 12.823 -1.421 -8.671 1.00 74.50 108 ILE A O 1
ATOM 841 N N . GLN A 1 109 ? 12.298 0.646 -9.404 1.00 70.38 109 GLN A N 1
ATOM 842 C CA . GLN A 1 109 ? 13.661 1.139 -9.363 1.00 70.38 109 GLN A CA 1
ATOM 843 C C . GLN A 1 109 ? 14.136 1.279 -7.913 1.00 70.38 109 GLN A C 1
ATOM 845 O O . GLN A 1 109 ? 13.503 1.916 -7.073 1.00 70.38 109 GLN A O 1
ATOM 850 N N . ASN A 1 110 ? 15.290 0.691 -7.625 1.00 67.69 110 ASN A N 1
ATOM 851 C CA . ASN A 1 110 ? 16.018 0.873 -6.380 1.00 67.69 110 ASN A CA 1
ATOM 852 C C . ASN A 1 110 ? 17.528 0.894 -6.683 1.00 67.69 110 ASN A C 1
ATOM 854 O O . ASN A 1 110 ? 17.944 0.822 -7.839 1.00 67.69 110 ASN A O 1
ATOM 858 N N . LYS A 1 111 ? 18.366 0.999 -5.646 1.00 69.44 111 LYS A N 1
ATOM 859 C CA . LYS A 1 111 ? 19.833 0.980 -5.801 1.00 69.44 111 LYS A CA 1
ATOM 860 C C . LYS A 1 111 ? 20.409 -0.419 -6.099 1.00 69.44 111 LYS A C 1
ATOM 862 O O . LYS A 1 111 ? 21.626 -0.572 -6.099 1.00 69.44 111 LYS A O 1
ATOM 867 N N . ALA A 1 112 ? 19.581 -1.447 -6.283 1.00 69.88 112 ALA A N 1
ATOM 868 C CA . ALA A 1 112 ? 20.042 -2.809 -6.524 1.00 69.88 112 ALA A CA 1
ATOM 869 C C . ALA A 1 112 ? 20.394 -3.040 -8.001 1.00 69.88 112 ALA A C 1
ATOM 871 O O . ALA A 1 112 ? 19.881 -2.387 -8.908 1.00 69.88 112 ALA A O 1
ATOM 872 N N . ALA A 1 113 ? 21.268 -4.020 -8.238 1.00 72.50 113 ALA A N 1
ATOM 873 C CA . ALA A 1 113 ? 21.633 -4.461 -9.584 1.00 72.50 113 ALA A CA 1
ATOM 874 C C . ALA A 1 113 ? 20.482 -5.191 -10.301 1.00 72.50 113 ALA A C 1
ATOM 876 O O . ALA A 1 113 ? 20.406 -5.175 -11.527 1.00 72.50 113 ALA A O 1
ATOM 877 N N . LEU A 1 114 ? 19.596 -5.822 -9.526 1.00 77.81 114 LEU A N 1
ATOM 878 C CA . LEU A 1 114 ? 18.431 -6.553 -10.005 1.00 77.81 114 LEU A CA 1
ATOM 879 C C . LEU A 1 114 ? 17.181 -5.931 -9.395 1.00 77.81 114 LEU A C 1
ATOM 881 O O . LEU A 1 114 ? 17.030 -5.871 -8.172 1.00 77.81 114 LEU A O 1
ATOM 885 N N . LEU A 1 115 ? 16.306 -5.445 -10.264 1.00 75.88 115 LEU A N 1
ATOM 886 C CA . LEU A 1 115 ? 15.079 -4.769 -9.889 1.00 75.88 115 LEU A CA 1
ATOM 887 C C . LEU A 1 115 ? 13.942 -5.789 -9.831 1.00 75.88 115 LEU A C 1
ATOM 889 O O . LEU A 1 115 ? 13.796 -6.578 -10.771 1.00 75.88 115 LEU A O 1
ATOM 893 N N . PRO A 1 116 ? 13.128 -5.793 -8.761 1.00 79.56 116 PRO A N 1
ATOM 894 C CA . PRO A 1 116 ? 11.905 -6.571 -8.760 1.00 79.56 116 PRO A CA 1
ATOM 895 C C . PRO A 1 116 ? 10.972 -5.997 -9.825 1.00 79.56 116 PRO A C 1
ATOM 897 O O . PRO A 1 116 ? 10.729 -4.786 -9.871 1.00 79.56 116 PRO A O 1
ATOM 900 N N . ALA A 1 117 ? 10.448 -6.875 -10.668 1.00 82.94 117 ALA A N 1
ATOM 901 C CA . ALA A 1 117 ? 9.554 -6.504 -11.746 1.00 82.94 117 ALA A CA 1
ATOM 902 C C . ALA A 1 117 ? 8.460 -7.553 -11.947 1.00 82.94 117 ALA A C 1
ATOM 904 O O . ALA A 1 117 ? 8.571 -8.688 -11.490 1.00 82.94 117 ALA A O 1
ATOM 905 N N . VAL A 1 118 ? 7.406 -7.168 -12.651 1.00 83.31 118 VAL A N 1
ATOM 906 C CA . VAL A 1 118 ? 6.340 -8.054 -13.119 1.00 83.31 118 VAL A CA 1
ATOM 907 C C . VAL A 1 118 ? 6.031 -7.725 -14.568 1.00 83.31 118 VAL A C 1
ATOM 909 O O . VAL A 1 118 ? 6.055 -6.562 -14.973 1.00 83.31 118 VAL A O 1
ATOM 912 N N . THR A 1 119 ? 5.714 -8.744 -15.353 1.00 85.25 119 THR A N 1
ATOM 913 C CA . THR A 1 119 ? 5.092 -8.548 -16.664 1.00 85.25 119 THR A CA 1
ATOM 914 C C . THR A 1 119 ? 3.586 -8.419 -16.467 1.00 85.25 119 THR A C 1
ATOM 916 O O . TH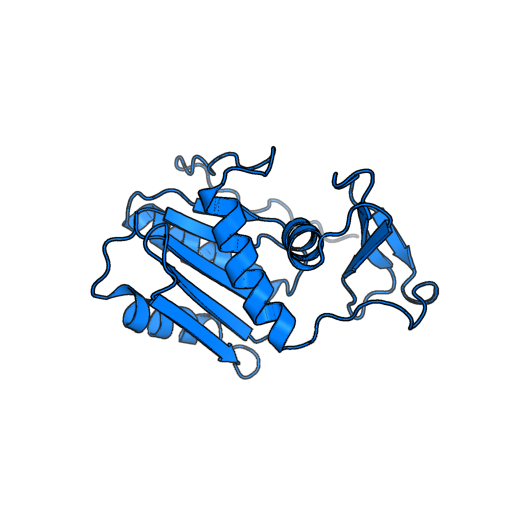R A 1 119 ? 3.004 -9.135 -15.656 1.00 85.25 119 THR A O 1
ATOM 919 N N . VAL A 1 120 ? 2.951 -7.519 -17.206 1.00 80.88 120 VAL A N 1
ATOM 920 C CA . VAL A 1 120 ? 1.496 -7.427 -17.305 1.00 80.88 120 VAL A CA 1
ATOM 921 C C . VAL A 1 120 ? 1.091 -7.975 -18.662 1.00 80.88 120 VAL A C 1
ATOM 923 O O . VAL A 1 120 ? 1.660 -7.568 -19.678 1.00 80.88 120 VAL A O 1
ATOM 926 N N . LYS A 1 121 ? 0.134 -8.899 -18.673 1.00 84.94 121 LYS A N 1
ATOM 927 C CA . LYS A 1 121 ? -0.449 -9.446 -19.896 1.00 84.94 121 LYS A CA 1
ATOM 928 C C . LYS A 1 121 ? -1.964 -9.435 -19.773 1.00 84.94 121 LYS A C 1
ATOM 930 O O . LYS A 1 121 ? -2.492 -10.023 -18.834 1.00 84.94 121 LYS A O 1
ATOM 935 N N . ASP A 1 122 ? -2.633 -8.751 -20.693 1.00 87.94 122 ASP A N 1
ATOM 936 C CA . ASP A 1 122 ? -4.091 -8.587 -20.717 1.00 87.94 122 ASP A CA 1
ATOM 937 C C . ASP A 1 122 ? -4.670 -8.140 -19.353 1.00 87.94 122 ASP A C 1
ATOM 939 O O . ASP A 1 122 ? -5.664 -8.667 -18.861 1.00 87.94 122 ASP A O 1
ATOM 943 N N . GLY A 1 123 ? -3.986 -7.199 -18.690 1.00 78.31 123 GLY A N 1
ATOM 944 C CA . GLY A 1 123 ? -4.371 -6.647 -17.383 1.00 78.31 123 GLY A CA 1
ATOM 945 C C . GLY A 1 123 ? -4.067 -7.550 -16.179 1.00 78.31 123 GLY A C 1
ATOM 946 O O . GLY A 1 123 ? -4.341 -7.177 -15.031 1.00 78.31 123 GLY A O 1
ATOM 947 N N . LEU A 1 124 ? -3.462 -8.717 -16.400 1.00 82.44 124 LEU A N 1
ATOM 948 C CA . LEU A 1 124 ? -3.083 -9.658 -15.351 1.00 82.44 124 LEU A CA 1
ATOM 949 C C . LEU A 1 124 ? -1.593 -9.547 -15.033 1.00 82.44 124 LEU A C 1
ATOM 951 O O . LEU A 1 124 ? -0.749 -9.516 -15.932 1.00 82.44 124 LEU A O 1
ATOM 955 N N . LEU A 1 125 ? -1.267 -9.504 -13.739 1.00 82.81 125 LEU A N 1
ATOM 956 C CA . LEU A 1 125 ? 0.119 -9.583 -13.291 1.00 82.81 125 LEU A CA 1
ATOM 957 C C . LEU A 1 125 ? 0.628 -11.013 -13.453 1.00 82.81 125 LEU A C 1
ATOM 959 O O . LEU A 1 125 ? 0.048 -11.962 -12.929 1.00 82.81 125 LEU A O 1
ATOM 963 N N . MET A 1 126 ? 1.735 -11.152 -14.167 1.00 87.31 126 MET A N 1
ATOM 964 C CA . MET A 1 126 ? 2.487 -12.395 -14.266 1.00 87.31 126 MET A CA 1
ATOM 965 C C . MET A 1 126 ? 3.396 -12.560 -13.036 1.00 87.31 126 MET A C 1
ATOM 967 O O . MET A 1 126 ? 3.623 -11.591 -12.300 1.00 87.31 126 MET A O 1
ATOM 971 N N . PRO A 1 127 ? 3.940 -13.768 -12.791 1.00 87.62 127 PRO A N 1
ATOM 972 C CA . PRO A 1 127 ? 4.846 -14.002 -11.673 1.00 87.62 127 PRO A CA 1
ATOM 973 C C . PRO A 1 127 ? 6.017 -13.003 -11.631 1.00 87.62 127 PRO A C 1
ATOM 975 O O . PRO A 1 127 ? 6.510 -12.600 -12.689 1.00 87.62 127 PRO A O 1
ATOM 978 N N . PRO A 1 128 ? 6.492 -12.620 -10.430 1.00 85.44 128 PRO A N 1
ATOM 979 C CA . PRO A 1 128 ? 7.615 -11.703 -10.292 1.00 85.44 128 PRO A CA 1
ATOM 980 C C . PRO A 1 128 ? 8.878 -12.209 -10.991 1.00 85.44 128 PRO A C 1
ATOM 982 O O . PRO A 1 128 ? 9.277 -13.363 -10.832 1.00 85.44 128 PRO A O 1
ATOM 985 N N . ILE A 1 129 ? 9.535 -11.306 -11.711 1.00 85.62 129 ILE A N 1
ATOM 986 C CA . ILE A 1 129 ? 10.821 -11.502 -12.377 1.00 85.62 129 ILE A CA 1
ATOM 987 C C . ILE A 1 129 ? 11.857 -10.520 -11.816 1.00 85.62 129 ILE A C 1
ATOM 989 O O . ILE A 1 129 ? 11.534 -9.586 -11.076 1.00 85.62 129 ILE A O 1
ATOM 993 N N . GLN A 1 130 ? 13.121 -10.726 -12.177 1.00 84.31 130 GLN A N 1
ATOM 994 C CA . GLN A 1 130 ? 14.196 -9.779 -11.900 1.00 84.31 130 GLN A CA 1
ATOM 995 C C . GLN A 1 130 ? 14.729 -9.216 -13.211 1.00 84.31 130 GLN A C 1
ATOM 997 O O . GLN A 1 130 ? 15.071 -9.977 -14.114 1.00 84.31 130 GLN A O 1
ATOM 1002 N N . LEU A 1 131 ? 14.806 -7.889 -13.300 1.00 79.06 131 LEU A N 1
ATOM 1003 C CA . LEU A 1 131 ? 15.364 -7.193 -14.457 1.00 79.06 131 LEU A CA 1
ATOM 1004 C C . LEU A 1 131 ? 16.696 -6.533 -14.086 1.00 79.06 131 LEU A C 1
ATOM 1006 O O . LEU A 1 131 ? 16.785 -5.919 -13.017 1.00 79.06 131 LEU A O 1
ATOM 1010 N N .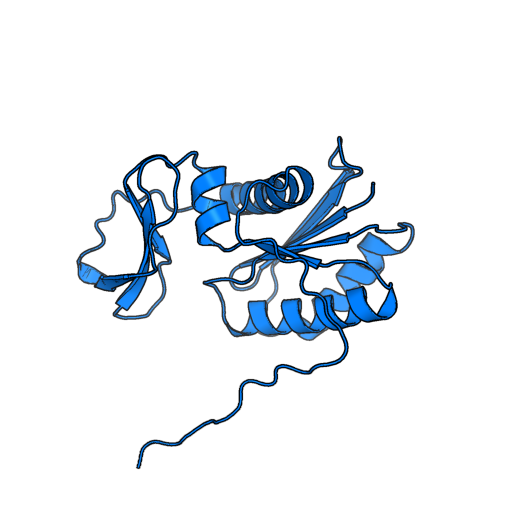 PRO A 1 132 ? 17.736 -6.620 -14.932 1.00 79.50 132 PRO A N 1
ATOM 1011 C CA . PRO A 1 132 ? 18.976 -5.893 -14.700 1.00 79.50 132 PRO A CA 1
ATOM 1012 C C . PRO A 1 132 ? 18.728 -4.386 -14.756 1.00 79.50 132 PRO A C 1
ATOM 1014 O O . PRO A 1 132 ? 18.166 -3.878 -15.723 1.00 79.50 132 PRO A O 1
ATOM 1017 N N . SER A 1 133 ? 19.177 -3.650 -13.740 1.00 71.94 133 SER A N 1
ATOM 1018 C CA . SER A 1 133 ? 18.929 -2.202 -13.641 1.00 71.94 133 SER A CA 1
ATOM 1019 C C . SER A 1 133 ? 19.530 -1.391 -14.794 1.00 71.94 133 SER A C 1
ATOM 1021 O O . SER A 1 133 ? 19.020 -0.325 -15.123 1.00 71.94 133 SER A O 1
ATOM 1023 N N . LYS A 1 134 ? 20.587 -1.914 -15.421 1.00 71.44 134 LYS A N 1
ATOM 1024 C CA . LYS A 1 134 ? 21.256 -1.342 -16.599 1.00 71.44 134 LYS A CA 1
ATOM 1025 C C . LYS A 1 134 ? 20.461 -1.474 -17.907 1.00 71.44 134 LYS A C 1
ATOM 1027 O O . LYS A 1 134 ? 20.729 -0.718 -18.830 1.00 71.44 134 LYS A O 1
ATOM 1032 N N . ASP A 1 135 ? 19.508 -2.405 -17.973 1.00 63.81 135 ASP A N 1
ATOM 1033 C CA . ASP A 1 135 ? 18.728 -2.706 -19.184 1.00 63.81 135 ASP A CA 1
ATOM 1034 C C . ASP A 1 135 ? 17.375 -1.960 -19.184 1.00 63.81 135 ASP A C 1
ATOM 1036 O O . ASP A 1 135 ? 16.525 -2.162 -20.048 1.00 63.81 135 ASP A O 1
ATOM 1040 N N . ILE A 1 136 ? 17.160 -1.105 -18.180 1.00 64.44 136 ILE A N 1
ATOM 1041 C CA . ILE A 1 136 ? 15.932 -0.349 -17.950 1.00 64.44 136 ILE A CA 1
ATOM 1042 C C . ILE A 1 136 ? 16.117 1.060 -18.543 1.00 64.44 136 ILE A C 1
ATOM 1044 O O . ILE A 1 136 ? 16.728 1.938 -17.933 1.00 64.44 136 ILE A O 1
ATOM 1048 N N . ASP A 1 137 ? 15.618 1.243 -19.768 1.00 55.44 137 ASP A N 1
ATOM 1049 C CA . ASP A 1 137 ? 15.808 2.452 -20.577 1.00 55.44 137 ASP A CA 1
ATOM 1050 C C . ASP A 1 137 ? 14.958 3.639 -20.081 1.00 55.44 137 ASP A C 1
ATOM 1052 O O . ASP A 1 137 ? 13.834 3.465 -19.617 1.00 55.44 137 ASP A O 1
ATOM 1056 N N . ALA A 1 138 ? 15.463 4.872 -20.193 1.00 45.12 138 ALA A N 1
ATOM 1057 C CA . ALA A 1 138 ? 14.905 6.079 -19.557 1.00 45.12 138 ALA A CA 1
ATOM 1058 C C . ALA A 1 138 ? 13.466 6.469 -19.977 1.00 45.12 138 ALA A C 1
ATOM 1060 O O . ALA A 1 138 ? 12.894 7.383 -19.383 1.00 45.12 138 ALA A O 1
ATOM 1061 N N . ALA A 1 139 ? 12.869 5.768 -20.945 1.00 40.78 139 ALA A N 1
ATOM 1062 C CA . ALA A 1 139 ? 11.492 5.943 -21.412 1.00 40.78 139 ALA A CA 1
ATOM 1063 C C . ALA A 1 139 ? 10.412 5.409 -20.444 1.00 40.78 139 ALA A C 1
ATOM 1065 O O . ALA A 1 139 ? 9.228 5.417 -20.781 1.00 40.78 139 ALA A O 1
ATOM 1066 N N . LEU A 1 140 ? 10.783 4.936 -19.247 1.00 54.75 140 LEU A N 1
ATOM 1067 C CA . LEU A 1 140 ? 9.807 4.488 -18.252 1.00 54.75 140 LEU A CA 1
ATOM 1068 C C . LEU A 1 140 ? 8.961 5.639 -17.730 1.00 54.75 140 LEU A C 1
ATOM 1070 O O . LEU A 1 140 ? 9.476 6.684 -17.326 1.00 54.75 140 LEU A O 1
ATOM 1074 N N . ILE A 1 141 ? 7.665 5.366 -17.608 1.00 53.28 141 ILE A N 1
ATOM 1075 C CA . ILE A 1 141 ? 6.765 6.147 -16.769 1.00 53.28 141 ILE A CA 1
ATOM 1076 C C . ILE A 1 141 ? 7.296 6.048 -15.337 1.00 53.28 141 ILE A C 1
ATOM 1078 O O . ILE A 1 141 ? 7.189 5.011 -14.681 1.00 53.28 141 ILE A O 1
ATOM 1082 N N . ARG A 1 142 ? 7.929 7.124 -14.872 1.00 59.34 142 ARG A N 1
ATOM 1083 C CA . ARG A 1 142 ? 8.319 7.283 -13.474 1.00 59.34 142 ARG A CA 1
ATOM 1084 C C . ARG A 1 142 ? 7.141 7.921 -12.755 1.00 59.34 142 ARG A C 1
ATOM 1086 O O . ARG A 1 142 ? 6.803 9.049 -13.116 1.00 59.34 142 ARG A O 1
ATOM 1093 N N . PRO A 1 143 ? 6.548 7.255 -11.752 1.00 55.56 143 PRO A N 1
ATOM 1094 C CA . PRO A 1 143 ? 5.552 7.901 -10.924 1.00 55.56 143 PRO A CA 1
ATOM 1095 C C . PRO A 1 143 ? 6.155 9.148 -10.296 1.00 55.56 143 PRO A C 1
ATOM 1097 O O . PRO A 1 143 ? 7.158 9.070 -9.583 1.00 55.56 143 PRO A O 1
ATOM 1100 N N . ASN A 1 144 ? 5.575 10.300 -10.605 1.00 53.94 144 ASN A N 1
ATOM 1101 C CA . ASN A 1 144 ? 5.893 11.532 -9.914 1.00 53.94 144 ASN A CA 1
ATOM 1102 C C . ASN A 1 144 ? 5.176 11.556 -8.550 1.00 53.94 144 ASN A C 1
ATOM 1104 O O . ASN A 1 144 ? 4.408 10.663 -8.187 1.00 53.94 144 ASN A O 1
ATOM 1108 N N . GLU A 1 145 ? 5.443 12.588 -7.756 1.00 49.88 145 GLU A N 1
ATOM 1109 C CA . GLU A 1 145 ? 4.879 12.704 -6.410 1.00 49.88 145 GLU A CA 1
ATOM 1110 C C . GLU A 1 145 ? 3.354 12.876 -6.352 1.00 49.88 145 GLU A C 1
ATOM 1112 O O . GLU A 1 145 ? 2.764 12.607 -5.306 1.00 49.88 145 GLU A O 1
ATOM 1117 N N . ASN A 1 146 ? 2.715 13.321 -7.435 1.00 54.06 146 ASN A N 1
ATOM 1118 C CA . ASN A 1 146 ? 1.255 13.382 -7.530 1.00 54.06 146 ASN A CA 1
ATOM 1119 C C . ASN A 1 146 ? 0.678 11.997 -7.842 1.00 54.06 146 ASN A C 1
ATOM 1121 O O . ASN A 1 146 ? -0.398 11.645 -7.360 1.00 54.06 146 ASN A O 1
ATOM 1125 N N . ASP A 1 147 ? 1.426 11.167 -8.569 1.00 58.75 147 ASP A N 1
ATOM 1126 C CA . ASP A 1 147 ? 1.008 9.804 -8.877 1.00 58.75 147 ASP A CA 1
ATOM 1127 C C . ASP A 1 147 ? 0.970 8.929 -7.620 1.00 58.75 147 ASP A C 1
ATOM 1129 O O . ASP A 1 147 ? 0.090 8.084 -7.491 1.00 58.75 147 ASP A O 1
ATOM 1133 N N . THR A 1 148 ? 1.837 9.168 -6.627 1.00 57.69 148 THR A N 1
ATOM 1134 C CA . THR A 1 148 ? 1.760 8.459 -5.334 1.00 57.69 148 THR A CA 1
ATOM 1135 C C . THR A 1 148 ? 0.522 8.818 -4.516 1.00 57.69 148 THR A C 1
ATOM 1137 O O . THR A 1 148 ? 0.036 7.982 -3.750 1.00 57.69 148 THR A O 1
ATOM 1140 N N . VAL A 1 149 ? -0.034 10.020 -4.706 1.00 55.75 149 VAL A N 1
ATOM 1141 C CA . VAL A 1 149 ? -1.331 10.392 -4.126 1.00 55.75 149 VAL A CA 1
ATOM 1142 C C . VAL A 1 149 ? -2.461 9.604 -4.801 1.00 55.75 149 VAL A C 1
ATOM 1144 O O . VAL A 1 149 ? -3.300 9.016 -4.118 1.00 55.75 149 VAL A O 1
ATOM 1147 N N . ASN A 1 150 ? -2.419 9.475 -6.130 1.00 63.81 150 ASN A N 1
ATOM 1148 C CA . ASN A 1 150 ? -3.367 8.641 -6.875 1.00 63.81 150 ASN A CA 1
ATOM 1149 C C . ASN A 1 150 ? -3.263 7.150 -6.512 1.00 63.81 150 ASN A C 1
ATOM 1151 O O . ASN A 1 150 ? -4.288 6.485 -6.383 1.00 63.81 150 ASN A O 1
ATOM 1155 N N . LEU A 1 151 ? -2.061 6.623 -6.255 1.00 66.88 151 LEU A N 1
ATOM 1156 C CA . LEU A 1 151 ? -1.872 5.220 -5.853 1.00 66.88 151 LEU A CA 1
ATOM 1157 C C . LEU A 1 151 ? -2.581 4.878 -4.533 1.00 66.88 151 LEU A C 1
ATOM 1159 O O . LEU A 1 151 ? -3.073 3.765 -4.371 1.00 66.88 151 LEU A O 1
ATOM 1163 N N . GLY A 1 152 ? -2.676 5.825 -3.598 1.00 65.31 152 GLY A N 1
ATOM 1164 C CA . GLY A 1 152 ? -3.425 5.631 -2.356 1.00 65.31 152 GLY A CA 1
ATOM 1165 C C . GLY A 1 152 ? -4.942 5.567 -2.557 1.00 65.31 152 GLY A C 1
ATOM 1166 O O . GLY A 1 152 ? -5.617 4.762 -1.916 1.00 65.31 152 GLY A O 1
ATOM 1167 N N . LYS A 1 153 ? -5.473 6.351 -3.502 1.00 69.44 153 LYS A N 1
ATOM 1168 C CA . LYS A 1 153 ? -6.869 6.239 -3.947 1.00 69.44 153 LYS A CA 1
ATOM 1169 C C . LYS A 1 153 ? -7.131 4.900 -4.642 1.00 69.44 153 LYS A C 1
ATOM 1171 O O . LYS A 1 153 ? -8.147 4.269 -4.381 1.00 69.44 153 LYS A O 1
ATOM 1176 N N . VAL A 1 154 ? -6.195 4.435 -5.463 1.00 74.31 154 VAL A N 1
ATOM 1177 C CA . VAL A 1 154 ? -6.290 3.137 -6.144 1.00 74.31 154 VAL A CA 1
ATOM 1178 C C . VAL A 1 154 ? -6.256 1.972 -5.153 1.00 74.31 154 VAL A C 1
ATOM 1180 O O . VAL A 1 154 ? -7.055 1.048 -5.274 1.00 74.31 154 VAL A O 1
ATOM 1183 N N . LEU A 1 155 ? -5.402 2.037 -4.125 1.00 71.50 155 LEU A N 1
ATOM 1184 C CA . LEU A 1 155 ? -5.397 1.079 -3.010 1.00 71.50 155 LEU A CA 1
ATOM 1185 C C . LEU A 1 155 ? -6.784 0.966 -2.371 1.00 71.50 155 LEU A C 1
ATOM 1187 O O . LEU A 1 155 ? -7.244 -0.133 -2.063 1.00 71.50 155 LEU A O 1
ATOM 1191 N N . TYR A 1 156 ? -7.448 2.104 -2.191 1.00 70.19 156 TYR A N 1
ATOM 1192 C CA . TYR A 1 156 ? -8.814 2.151 -1.698 1.00 70.19 156 TYR A CA 1
ATOM 1193 C C . TYR A 1 156 ? -9.818 1.526 -2.682 1.00 70.19 156 TYR A C 1
ATOM 1195 O O . TYR A 1 156 ? -10.576 0.644 -2.281 1.00 70.19 156 TYR A O 1
ATOM 1203 N N . GLU A 1 157 ? -9.822 1.946 -3.951 1.00 72.88 157 GLU A N 1
ATOM 1204 C CA . GLU A 1 157 ? -10.754 1.436 -4.968 1.00 72.88 157 GLU A CA 1
ATOM 1205 C C . GLU A 1 157 ? -10.647 -0.086 -5.092 1.00 72.88 157 GLU A C 1
ATOM 1207 O O . GLU A 1 157 ? -11.658 -0.786 -5.105 1.00 72.88 157 GLU A O 1
ATOM 1212 N N . MET A 1 158 ? -9.423 -0.613 -5.064 1.00 70.38 158 MET A N 1
ATOM 1213 C CA . MET A 1 158 ? -9.164 -2.049 -5.064 1.00 70.38 158 MET A CA 1
ATOM 1214 C C . MET A 1 158 ? -9.711 -2.757 -3.817 1.00 70.38 158 MET A C 1
ATOM 1216 O O . MET A 1 158 ? -10.266 -3.850 -3.934 1.00 70.38 158 MET A O 1
ATOM 1220 N N . ALA A 1 159 ? -9.589 -2.142 -2.636 1.00 64.62 159 ALA A N 1
ATOM 1221 C CA . ALA A 1 159 ? -10.117 -2.697 -1.391 1.00 64.62 159 ALA A CA 1
ATOM 1222 C C . ALA A 1 159 ? -11.657 -2.710 -1.347 1.00 64.62 159 ALA A C 1
ATOM 1224 O O . ALA A 1 159 ? -12.233 -3.631 -0.775 1.00 64.62 159 ALA A O 1
ATOM 1225 N N . VAL A 1 160 ? -12.333 -1.726 -1.957 1.00 64.25 160 VAL A N 1
ATOM 1226 C CA . VAL A 1 160 ? -13.809 -1.683 -2.048 1.00 64.25 160 VAL A CA 1
ATOM 1227 C C . VAL A 1 160 ? -14.348 -2.618 -3.118 1.00 64.25 160 VAL A C 1
ATOM 1229 O O . VAL A 1 160 ? -15.346 -3.298 -2.896 1.00 64.25 160 VAL A O 1
ATOM 1232 N N . GLN A 1 161 ? -13.716 -2.639 -4.289 1.00 63.88 161 GLN A N 1
ATOM 1233 C CA . GLN A 1 161 ? -14.251 -3.346 -5.451 1.00 63.88 161 GLN A CA 1
ATOM 1234 C C . GLN A 1 161 ? -13.900 -4.841 -5.461 1.00 63.88 161 GLN A C 1
ATOM 1236 O O . GLN A 1 161 ? -14.363 -5.561 -6.342 1.00 63.88 161 GLN A O 1
ATOM 1241 N N . ASN A 1 162 ? -13.122 -5.329 -4.486 1.00 55.06 162 ASN A N 1
ATOM 1242 C CA . ASN A 1 162 ? -12.736 -6.739 -4.353 1.00 55.06 162 ASN A CA 1
ATOM 1243 C C . ASN A 1 162 ? -12.025 -7.299 -5.612 1.00 55.06 162 ASN A C 1
ATOM 1245 O O . ASN A 1 162 ? -12.033 -8.501 -5.864 1.00 55.06 162 ASN A O 1
ATOM 1249 N N . GLN A 1 163 ? -11.420 -6.424 -6.426 1.00 49.69 163 GLN A N 1
ATOM 1250 C CA . GLN A 1 163 ? -10.904 -6.735 -7.770 1.00 49.69 163 GLN A CA 1
ATOM 1251 C C . GLN A 1 163 ? -9.476 -7.293 -7.771 1.00 49.69 163 GLN A C 1
ATOM 1253 O O . GLN A 1 163 ? -8.685 -7.034 -8.681 1.00 49.69 163 GLN A O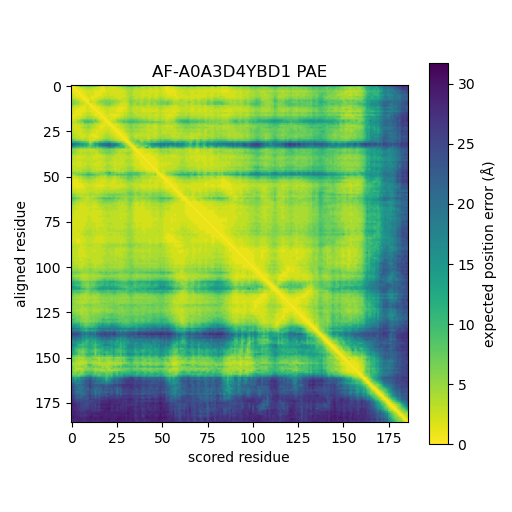 1
ATOM 1258 N N . SER A 1 164 ? -9.080 -8.038 -6.745 1.00 42.69 164 SER A N 1
ATOM 1259 C CA . SER A 1 164 ? -7.789 -8.719 -6.788 1.00 42.69 164 SER A CA 1
ATOM 1260 C C . SER A 1 164 ? -7.910 -10.114 -6.200 1.00 42.69 164 SER A C 1
ATOM 1262 O O . SER A 1 164 ? -8.219 -10.273 -5.023 1.00 42.69 164 SER A O 1
ATOM 1264 N N . ASP A 1 165 ? -7.617 -11.119 -7.030 1.00 39.12 165 ASP A N 1
ATOM 1265 C CA . ASP A 1 165 ? -7.729 -12.566 -6.759 1.00 39.12 165 ASP A CA 1
ATOM 1266 C C . ASP A 1 165 ? -6.927 -13.060 -5.541 1.00 39.12 165 ASP A C 1
ATOM 1268 O O . ASP A 1 165 ? -6.975 -14.229 -5.156 1.00 39.12 165 ASP A O 1
ATOM 1272 N N . TRP A 1 166 ? -6.167 -12.172 -4.913 1.00 37.12 166 TRP A N 1
ATOM 1273 C CA . TRP A 1 166 ? -5.309 -12.455 -3.780 1.00 37.12 166 TRP A CA 1
ATOM 1274 C C . TRP A 1 166 ? -5.735 -11.733 -2.497 1.00 37.12 166 TRP A C 1
ATOM 1276 O O . TRP A 1 166 ? -5.067 -11.919 -1.479 1.00 37.12 166 TRP A O 1
ATOM 1286 N N . ILE A 1 167 ? -6.857 -10.994 -2.497 1.00 37.16 167 ILE A N 1
ATOM 1287 C CA . ILE A 1 167 ? -7.512 -10.506 -1.275 1.00 37.16 167 ILE A CA 1
ATOM 1288 C C . ILE A 1 167 ? -8.109 -11.710 -0.531 1.00 37.16 167 ILE A C 1
ATOM 1290 O O . ILE A 1 167 ? -9.312 -11.907 -0.398 1.00 37.16 167 ILE A O 1
ATOM 1294 N N . LYS A 1 168 ? -7.231 -12.556 -0.002 1.00 36.78 168 LYS A N 1
ATOM 1295 C CA . LYS A 1 168 ? -7.524 -13.241 1.237 1.00 36.78 168 LYS A CA 1
ATOM 1296 C C . LYS A 1 168 ? -7.496 -12.121 2.256 1.00 36.78 168 LYS A C 1
ATOM 1298 O O . LYS A 1 168 ? -6.432 -11.545 2.490 1.00 36.78 168 LYS A O 1
ATOM 1303 N N . ALA A 1 169 ? -8.660 -11.793 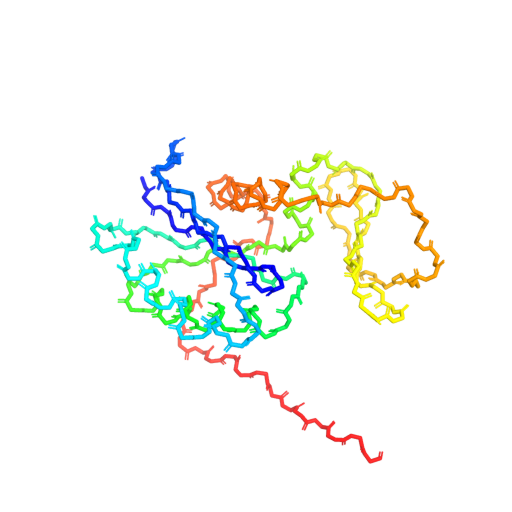2.823 1.00 33.41 169 ALA A N 1
ATOM 1304 C CA . ALA A 1 169 ? -8.689 -11.216 4.156 1.00 33.41 169 ALA A CA 1
ATOM 1305 C C . ALA A 1 169 ? -7.615 -11.974 4.932 1.00 33.41 169 ALA A C 1
ATOM 1307 O O . ALA A 1 169 ? -7.642 -13.208 4.972 1.00 33.41 169 ALA A O 1
ATOM 1308 N N . LEU A 1 170 ? -6.582 -11.265 5.381 1.00 32.28 170 LEU A N 1
ATOM 1309 C CA . LEU A 1 170 ? -5.650 -11.848 6.321 1.00 32.28 170 LEU A CA 1
ATOM 1310 C C . LEU A 1 170 ? -6.557 -12.242 7.484 1.00 32.28 170 LEU A C 1
ATOM 1312 O O . LEU A 1 170 ? -7.047 -11.381 8.207 1.00 32.28 170 LEU A O 1
ATOM 1316 N N . ASP A 1 171 ? -6.914 -13.520 7.558 1.00 28.70 171 ASP A N 1
ATOM 1317 C CA . ASP A 1 171 ? -7.616 -14.084 8.691 1.00 28.70 171 ASP A CA 1
ATOM 1318 C C . ASP A 1 171 ? -6.548 -14.115 9.774 1.00 28.70 171 ASP A C 1
ATOM 1320 O O . ASP A 1 171 ? -5.801 -15.085 9.925 1.00 28.70 171 ASP A O 1
ATOM 1324 N N . ILE A 1 172 ? -6.350 -12.961 10.421 1.00 30.91 172 ILE A N 1
ATOM 1325 C CA . ILE A 1 172 ? -5.392 -12.781 11.508 1.00 30.91 172 ILE A CA 1
ATOM 1326 C C . ILE A 1 172 ? -6.009 -13.425 12.754 1.00 30.91 172 ILE A C 1
ATOM 1328 O O . ILE A 1 172 ? -6.196 -12.796 13.790 1.00 30.91 172 ILE A O 1
ATOM 1332 N N . SER A 1 173 ? -6.335 -14.714 12.647 1.00 22.81 173 SER A N 1
ATOM 1333 C CA . SER A 1 173 ? -6.295 -15.617 13.785 1.00 22.81 173 SER A CA 1
ATOM 1334 C C . SER A 1 173 ? -4.860 -15.624 14.340 1.00 22.81 173 SER A C 1
ATOM 1336 O O . SER A 1 173 ? -3.918 -15.336 13.595 1.00 22.81 173 SER A O 1
ATOM 1338 N N . PRO A 1 174 ? -4.655 -15.921 15.635 1.00 22.86 174 PRO A N 1
ATOM 1339 C CA . PRO A 1 174 ? -3.458 -15.571 16.407 1.00 22.86 174 PRO A CA 1
ATOM 1340 C C . PRO A 1 174 ? -2.233 -16.454 16.102 1.00 22.86 174 PRO A C 1
ATOM 1342 O O . PRO A 1 174 ? -1.549 -16.931 17.002 1.00 22.86 174 PRO A O 1
ATOM 1345 N N . ASN A 1 175 ? -1.914 -16.654 14.827 1.00 22.80 175 ASN A N 1
ATOM 1346 C CA . ASN A 1 175 ? -0.708 -17.320 14.374 1.00 22.80 175 ASN A CA 1
ATOM 1347 C C . ASN A 1 175 ? 0.247 -16.273 13.802 1.00 22.80 175 ASN A C 1
ATOM 1349 O O . ASN A 1 175 ? 0.235 -15.931 12.622 1.00 22.80 175 ASN A O 1
ATOM 1353 N N . TYR A 1 176 ? 1.068 -15.747 14.708 1.00 26.22 176 TYR A N 1
ATOM 1354 C CA . TYR A 1 176 ? 2.316 -15.047 14.439 1.00 26.22 176 TYR A CA 1
ATOM 1355 C C . TYR A 1 176 ? 3.018 -15.558 13.170 1.00 26.22 176 TYR A C 1
ATOM 1357 O O . TYR A 1 176 ? 3.323 -16.744 13.068 1.00 26.22 176 TYR A O 1
ATOM 1365 N N . CYS A 1 177 ? 3.394 -14.654 12.263 1.00 21.41 177 CYS A N 1
ATOM 1366 C CA . CYS A 1 177 ? 4.428 -14.934 11.269 1.00 21.41 177 CYS A CA 1
ATOM 1367 C C . CYS A 1 177 ? 5.606 -13.979 11.493 1.00 21.41 177 CYS A C 1
ATOM 1369 O O . CYS A 1 177 ? 5.806 -12.990 10.790 1.00 21.41 177 CYS A O 1
ATOM 1371 N N . PHE A 1 178 ? 6.389 -14.277 12.532 1.00 23.86 178 PHE A N 1
ATOM 1372 C CA . PHE A 1 178 ? 7.806 -13.933 12.527 1.00 23.86 178 PHE A CA 1
ATOM 1373 C C . PHE A 1 178 ? 8.451 -14.729 11.392 1.00 23.86 178 PHE A C 1
ATOM 1375 O O . PHE A 1 178 ? 8.359 -15.952 11.390 1.00 23.86 178 PHE A O 1
ATOM 1382 N N . LEU A 1 179 ? 9.117 -14.056 10.449 1.00 22.78 179 LEU A N 1
ATOM 1383 C CA . LEU A 1 179 ? 10.007 -14.718 9.492 1.00 22.78 179 LEU A CA 1
ATOM 1384 C C . LEU A 1 179 ? 11.061 -15.519 10.278 1.00 22.78 179 LEU A C 1
ATOM 1386 O O . LEU A 1 179 ? 11.904 -14.901 10.940 1.00 22.78 179 LEU A O 1
ATOM 1390 N N . PRO A 1 180 ? 11.054 -16.864 10.231 1.00 24.56 180 PRO A N 1
ATOM 1391 C CA . PRO A 1 180 ? 12.090 -17.651 10.864 1.00 24.56 180 PRO A CA 1
ATOM 1392 C C . PRO A 1 180 ? 13.356 -17.581 10.010 1.00 24.56 180 PRO A C 1
ATOM 1394 O O . PRO A 1 180 ? 13.319 -17.651 8.782 1.00 24.56 180 PRO A O 1
ATOM 1397 N N . SER A 1 181 ? 14.493 -17.554 10.697 1.00 27.06 181 SER A N 1
ATOM 1398 C CA . SER A 1 181 ? 15.843 -17.841 10.198 1.00 27.06 181 SER A CA 1
ATOM 1399 C C . SER A 1 181 ? 16.524 -16.803 9.297 1.00 27.06 181 SER A C 1
ATOM 1401 O O . SER A 1 181 ? 16.701 -16.956 8.094 1.00 27.06 181 SER A O 1
ATOM 1403 N N . TYR A 1 182 ? 17.129 -15.835 9.985 1.00 29.28 182 TYR A N 1
ATOM 1404 C CA . TYR A 1 182 ? 18.517 -15.444 9.743 1.00 29.28 182 TYR A CA 1
ATOM 1405 C C . TYR A 1 182 ? 19.397 -16.716 9.703 1.00 29.28 182 TYR A C 1
ATOM 1407 O O . TYR A 1 182 ? 19.693 -17.299 10.745 1.00 29.28 182 TYR A O 1
ATOM 1415 N N . LYS A 1 183 ? 19.817 -17.182 8.522 1.00 27.56 183 LYS A N 1
ATOM 1416 C CA . LYS A 1 183 ? 20.992 -18.059 8.404 1.00 27.56 183 LYS A CA 1
ATOM 1417 C C . LYS A 1 183 ? 22.136 -17.230 7.835 1.00 27.56 183 LYS A C 1
ATOM 1419 O O . LYS A 1 183 ? 22.131 -16.862 6.666 1.00 27.56 183 LYS A O 1
ATOM 1424 N N . LYS A 1 184 ? 23.101 -16.920 8.707 1.00 31.36 184 LYS A N 1
ATOM 1425 C CA . LYS A 1 184 ? 24.448 -16.491 8.320 1.00 31.36 184 LYS A CA 1
ATOM 1426 C C . LYS A 1 184 ? 25.005 -17.528 7.343 1.00 31.36 184 LYS A C 1
ATOM 1428 O O . LYS A 1 184 ? 25.075 -18.704 7.698 1.00 31.36 184 LYS A O 1
ATOM 1433 N N . PHE A 1 185 ? 25.408 -17.089 6.157 1.00 33.56 185 PHE A N 1
ATOM 1434 C CA . PHE A 1 185 ? 26.318 -17.862 5.323 1.00 33.56 185 PHE A CA 1
ATOM 1435 C C . PHE A 1 185 ? 27.653 -17.979 6.076 1.00 33.56 185 PHE A C 1
ATOM 1437 O O . PHE A 1 185 ? 28.199 -16.970 6.530 1.00 33.56 185 PHE A O 1
ATOM 1444 N N . LYS A 1 186 ? 28.095 -19.218 6.294 1.00 33.25 186 LYS A N 1
ATOM 1445 C CA . LYS A 1 186 ? 29.512 -19.550 6.438 1.00 33.25 186 LYS A CA 1
ATOM 1446 C C . LYS A 1 186 ? 30.054 -19.812 5.044 1.00 33.25 186 LYS A C 1
ATOM 1448 O O . LYS A 1 186 ? 29.273 -20.381 4.247 1.00 33.25 186 LYS A O 1
#

Solvent-accessible surface area (backbone atoms only — not comparable to full-atom values): 10978 Å² total; per-residue (Å²): 94,30,39,40,26,43,37,63,53,64,58,29,43,34,42,34,33,30,45,82,85,51,78,80,44,80,48,79,46,78,46,66,95,88,40,59,78,70,46,50,60,58,52,48,51,68,72,44,71,92,56,82,66,57,34,36,25,35,56,80,29,81,68,37,67,67,46,46,52,49,52,51,56,49,48,53,53,48,29,64,75,69,74,32,52,45,38,63,42,41,42,62,57,29,52,33,61,66,66,66,46,37,65,54,73,52,67,54,89,64,98,51,69,60,22,58,24,30,40,28,53,85,58,38,79,45,75,78,44,75,41,56,52,88,78,63,64,90,86,58,89,69,80,50,82,67,48,56,57,50,32,40,54,39,44,39,52,43,56,73,65,65,76,46,102,72,61,60,62,62,75,79,59,97,70,84,81,74,86,79,74,92,72,80,84,128

Nearest PDB structures (foldseek):
  8iey-assembly1_B  TM=7.118E-01  e=2.961E-08  Aquifex aeolicus
  2gel-assembly1_A  TM=7.569E-01  e=3.340E-08  Salmonella enterica subsp. enterica serovar Typhimurium str. LT2
  4y0w-assembly1_E-2  TM=6.869E-01  e=4.249E-08  Pseudomonas aeruginosa PAO579
  6s84-assembly1_A  TM=7.150E-01  e=8.749E-08  Thermotoga maritima MSB8
  2vwb-assembly2_B  TM=7.227E-01  e=1.825E-04  Methanocaldococcus jannaschii DSM 2661